Protein AF-A0A2K3LX76-F1 (afdb_monomer_lite)

Structure (mmCIF, N/CA/C/O backbone):
data_AF-A0A2K3LX76-F1
#
_entry.id   AF-A0A2K3LX76-F1
#
loop_
_atom_site.group_PDB
_atom_site.id
_atom_site.type_symbol
_atom_site.label_atom_id
_atom_site.label_alt_id
_atom_site.label_comp_id
_atom_site.label_asym_id
_atom_site.label_entity_id
_a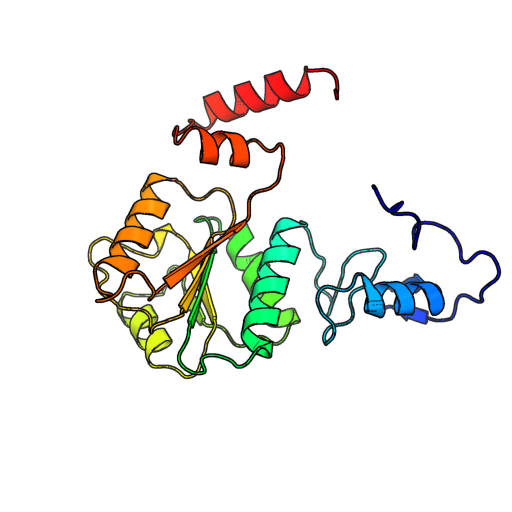tom_site.label_seq_id
_atom_site.pdbx_PDB_ins_code
_atom_site.Cartn_x
_atom_site.Cartn_y
_atom_site.Cartn_z
_atom_site.occupancy
_atom_site.B_iso_or_equiv
_atom_site.auth_seq_id
_atom_site.auth_comp_id
_atom_site.auth_asym_id
_atom_site.auth_atom_id
_atom_site.pdbx_PDB_model_num
ATOM 1 N N . MET A 1 1 ? 27.263 -10.293 -2.536 1.00 28.92 1 MET A N 1
ATOM 2 C CA . MET A 1 1 ? 27.388 -10.573 -3.982 1.00 28.92 1 MET A CA 1
ATOM 3 C C . MET A 1 1 ? 26.322 -9.760 -4.688 1.00 28.92 1 MET A C 1
ATOM 5 O O . MET A 1 1 ? 25.151 -10.081 -4.555 1.00 28.92 1 MET A O 1
ATOM 9 N N . MET A 1 2 ? 26.714 -8.653 -5.318 1.00 23.78 2 MET A N 1
ATOM 10 C CA . MET A 1 2 ? 25.823 -7.854 -6.158 1.00 23.78 2 MET A CA 1
ATOM 11 C C . MET A 1 2 ? 25.691 -8.593 -7.492 1.00 23.78 2 MET A C 1
ATOM 13 O O . MET A 1 2 ? 26.688 -8.741 -8.194 1.00 23.78 2 MET A O 1
ATOM 17 N N . MET A 1 3 ? 24.508 -9.119 -7.813 1.00 27.17 3 MET A N 1
ATOM 18 C CA . MET A 1 3 ? 24.221 -9.497 -9.195 1.00 27.17 3 MET A CA 1
ATOM 19 C C . MET A 1 3 ? 24.080 -8.204 -9.991 1.00 27.17 3 MET A C 1
ATOM 21 O O . MET A 1 3 ? 23.305 -7.320 -9.636 1.00 27.17 3 MET A O 1
ATOM 25 N N . GLU A 1 4 ? 24.911 -8.076 -11.016 1.00 32.66 4 GLU A N 1
ATOM 26 C CA . GLU A 1 4 ? 24.936 -6.951 -11.934 1.00 32.66 4 GLU A CA 1
ATOM 27 C C . GLU A 1 4 ? 23.541 -6.729 -12.544 1.00 32.66 4 GLU A C 1
ATOM 29 O O . GLU A 1 4 ? 23.019 -7.582 -13.259 1.00 32.66 4 GLU A O 1
ATOM 34 N N . ASN A 1 5 ? 22.963 -5.550 -12.297 1.00 36.06 5 ASN A N 1
ATOM 35 C CA . ASN A 1 5 ? 21.745 -5.013 -12.922 1.00 36.06 5 ASN A CA 1
ATOM 36 C C . ASN A 1 5 ? 21.931 -4.726 -14.433 1.00 36.06 5 ASN A C 1
ATOM 38 O O . ASN A 1 5 ? 21.609 -3.646 -14.922 1.00 36.06 5 ASN A O 1
ATOM 42 N N . ARG A 1 6 ? 22.489 -5.667 -15.200 1.00 37.16 6 ARG A N 1
ATOM 43 C CA . ARG A 1 6 ? 22.780 -5.511 -16.637 1.00 37.16 6 ARG A CA 1
ATOM 44 C C . ARG A 1 6 ? 21.817 -6.264 -17.552 1.00 37.16 6 ARG A C 1
ATOM 46 O O . ARG A 1 6 ? 22.132 -6.460 -18.719 1.00 37.16 6 ARG A O 1
ATOM 53 N N . LEU A 1 7 ? 20.653 -6.692 -17.066 1.00 41.53 7 LEU A N 1
ATOM 54 C CA . LEU A 1 7 ? 19.799 -7.564 -17.876 1.00 41.53 7 LEU A CA 1
ATOM 55 C C . LEU A 1 7 ? 18.958 -6.853 -18.948 1.00 41.53 7 LEU A C 1
ATOM 57 O O . LEU A 1 7 ? 18.549 -7.531 -19.884 1.00 41.53 7 LEU A O 1
ATOM 61 N N . CYS A 1 8 ? 18.742 -5.530 -18.896 1.00 45.28 8 CYS A N 1
ATOM 62 C CA . CYS A 1 8 ? 17.848 -4.871 -19.872 1.00 45.28 8 CYS A CA 1
ATOM 63 C C . CYS A 1 8 ? 18.245 -3.445 -20.321 1.00 45.28 8 CYS A C 1
ATOM 65 O O . CYS A 1 8 ? 17.409 -2.739 -20.872 1.00 45.28 8 CYS A O 1
ATOM 67 N N . ALA A 1 9 ? 19.487 -2.990 -20.116 1.00 37.31 9 ALA A N 1
ATOM 68 C CA . ALA A 1 9 ? 19.898 -1.610 -20.445 1.00 37.31 9 ALA A CA 1
ATOM 69 C C . ALA A 1 9 ? 20.681 -1.468 -21.771 1.00 37.31 9 ALA A C 1
ATOM 71 O O . ALA A 1 9 ? 21.474 -0.540 -21.926 1.00 37.31 9 ALA A O 1
ATOM 72 N N . GLY A 1 10 ? 20.507 -2.387 -22.726 1.00 44.91 10 GLY A N 1
ATOM 73 C CA . GLY A 1 10 ? 21.212 -2.345 -24.012 1.00 44.91 10 GLY A CA 1
ATOM 74 C C . GLY A 1 10 ? 20.350 -2.814 -25.186 1.00 44.91 10 GLY A C 1
ATOM 75 O O . GLY A 1 10 ? 19.395 -3.558 -24.968 1.00 44.91 10 GLY A O 1
ATOM 76 N N . PRO A 1 11 ? 20.675 -2.398 -26.429 1.00 45.34 11 PRO A N 1
ATOM 77 C CA . PRO A 1 11 ? 20.014 -2.911 -27.626 1.00 45.34 11 PRO A CA 1
ATOM 78 C C . PRO A 1 11 ? 20.148 -4.434 -27.666 1.00 45.34 11 PRO A C 1
ATOM 80 O O . PRO A 1 11 ? 21.182 -4.965 -27.255 1.00 45.34 11 PRO A O 1
ATOM 83 N N . CYS A 1 12 ? 19.118 -5.126 -28.159 1.00 50.41 12 CYS A N 1
ATOM 84 C CA . CYS A 1 12 ? 19.102 -6.578 -28.313 1.00 50.41 12 CYS A CA 1
ATOM 85 C C . CYS A 1 12 ? 20.344 -7.037 -29.092 1.00 50.41 12 CYS A C 1
ATOM 87 O O . CYS A 1 12 ? 20.376 -6.982 -30.320 1.00 50.41 12 CYS A O 1
ATOM 89 N N . MET A 1 13 ? 21.399 -7.447 -28.383 1.00 47.25 13 MET A N 1
ATOM 90 C CA . MET A 1 13 ? 22.670 -7.874 -28.968 1.00 47.25 13 MET A CA 1
ATOM 91 C C . MET A 1 13 ? 22.454 -9.221 -29.667 1.00 47.25 13 MET A C 1
ATOM 93 O O . MET A 1 13 ? 22.686 -10.278 -29.091 1.00 47.25 13 MET A O 1
ATOM 97 N N . GLY A 1 14 ? 21.952 -9.184 -30.903 1.00 48.41 14 GLY A N 1
ATOM 98 C CA . GLY A 1 14 ? 21.800 -10.353 -31.770 1.00 48.41 14 GLY A CA 1
ATOM 99 C C . GLY A 1 14 ? 20.467 -11.106 -31.686 1.00 48.41 14 GLY A C 1
ATOM 100 O O . GLY A 1 14 ? 20.322 -12.097 -32.395 1.00 48.41 14 GLY A O 1
ATOM 101 N N . ASN A 1 15 ? 19.490 -10.645 -30.896 1.00 48.88 15 ASN A N 1
ATOM 102 C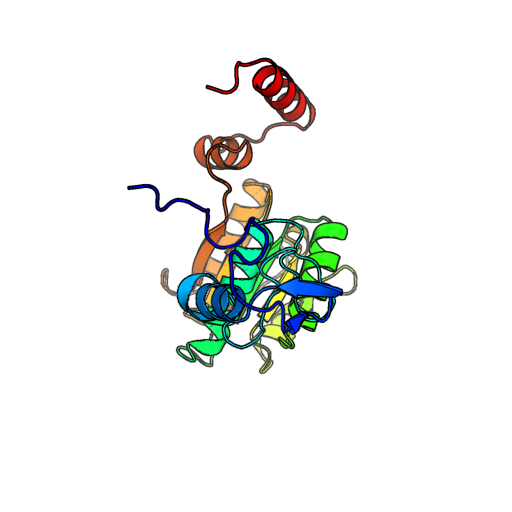 CA . ASN A 1 15 ? 18.128 -11.195 -30.893 1.00 48.88 15 ASN A CA 1
ATOM 103 C C . ASN A 1 15 ? 17.162 -10.217 -31.581 1.00 48.88 15 ASN A C 1
ATOM 105 O O . ASN A 1 15 ? 17.232 -9.020 -31.305 1.00 48.88 15 ASN A O 1
ATOM 109 N N . PRO A 1 16 ? 16.265 -10.683 -32.467 1.00 50.97 16 PRO A N 1
ATOM 110 C CA . PRO A 1 16 ? 15.311 -9.804 -33.130 1.00 50.97 16 PRO A CA 1
ATOM 111 C C . PRO A 1 16 ? 14.405 -9.113 -32.098 1.00 50.97 16 PRO A C 1
ATOM 113 O O . PRO A 1 16 ? 13.830 -9.763 -31.220 1.00 50.97 16 PRO A O 1
ATOM 116 N N . VAL A 1 17 ? 14.309 -7.783 -32.202 1.00 54.75 17 VAL A N 1
ATOM 117 C CA . VAL A 1 17 ? 13.299 -6.971 -31.510 1.00 54.75 17 VAL A CA 1
ATOM 118 C C . VAL A 1 17 ? 11.944 -7.438 -32.022 1.00 54.75 17 VAL A C 1
ATOM 120 O O . VAL A 1 17 ? 11.664 -7.280 -33.206 1.00 54.75 17 VAL A O 1
ATOM 123 N N . ASN A 1 18 ? 11.132 -8.058 -31.169 1.00 54.94 18 ASN A N 1
ATOM 124 C CA . ASN A 1 18 ? 9.903 -8.706 -31.632 1.00 54.94 18 ASN A CA 1
ATOM 125 C C . ASN A 1 18 ? 8.648 -8.355 -30.820 1.00 54.94 18 ASN A C 1
ATOM 127 O O . ASN A 1 18 ? 7.570 -8.826 -31.181 1.00 54.94 18 ASN A O 1
ATOM 131 N N . THR A 1 19 ? 8.745 -7.525 -29.775 1.00 59.28 19 THR A N 1
ATOM 132 C CA . THR A 1 19 ? 7.572 -7.177 -28.961 1.00 59.28 19 THR A CA 1
ATOM 133 C C . THR A 1 19 ? 7.530 -5.685 -28.683 1.00 59.28 19 THR A C 1
ATOM 135 O O . THR A 1 19 ? 8.371 -5.150 -27.961 1.00 59.28 19 THR A O 1
ATOM 138 N N . LEU A 1 20 ? 6.526 -5.027 -29.262 1.00 59.97 20 LEU A N 1
ATOM 139 C CA . LEU A 1 20 ? 6.101 -3.693 -28.862 1.00 59.97 20 LEU A CA 1
ATOM 140 C C . LEU A 1 20 ? 5.223 -3.839 -27.615 1.00 59.97 20 LEU A C 1
ATOM 142 O O . LEU A 1 20 ? 4.193 -4.514 -27.658 1.00 59.97 20 LEU A O 1
ATOM 146 N N . LEU A 1 21 ? 5.655 -3.253 -26.502 1.00 67.62 21 LEU A N 1
ATOM 147 C CA . LEU A 1 21 ? 4.889 -3.227 -25.255 1.00 67.62 21 LEU A CA 1
ATOM 148 C C . LEU A 1 21 ? 3.788 -2.154 -25.324 1.00 67.62 21 LEU A C 1
ATOM 150 O O . LEU A 1 21 ? 3.855 -1.251 -26.156 1.00 67.62 21 LEU A O 1
ATOM 154 N N . SER A 1 22 ? 2.789 -2.220 -24.436 1.00 70.31 22 SER A N 1
ATOM 155 C CA . SER A 1 22 ? 1.661 -1.263 -24.398 1.00 70.31 22 SER A CA 1
ATOM 156 C C . SER A 1 22 ? 2.105 0.201 -24.281 1.00 70.31 22 SER A C 1
ATOM 158 O O . SER A 1 22 ? 1.497 1.087 -24.870 1.00 70.31 22 SER A O 1
ATOM 160 N N . CYS A 1 23 ? 3.228 0.431 -23.605 1.00 69.06 23 CYS A N 1
ATOM 161 C CA . CYS A 1 23 ? 3.887 1.725 -23.431 1.00 69.06 23 CYS A CA 1
ATOM 162 C C . CYS A 1 23 ? 4.738 2.174 -24.637 1.00 69.06 23 CYS A C 1
ATOM 164 O O . CYS A 1 23 ? 5.532 3.106 -24.524 1.00 69.06 23 CYS A O 1
ATOM 166 N N . ASN A 1 24 ? 4.627 1.494 -25.783 1.00 74.25 24 ASN A N 1
ATOM 167 C CA . ASN A 1 24 ? 5.425 1.709 -26.996 1.00 74.25 24 ASN A CA 1
ATOM 168 C C . ASN A 1 24 ? 6.946 1.526 -26.824 1.00 74.25 24 ASN A C 1
ATOM 170 O O . ASN A 1 24 ? 7.719 1.953 -27.681 1.00 74.25 24 ASN A O 1
ATOM 174 N N . HIS A 1 25 ? 7.391 0.869 -25.750 1.00 73.62 25 HIS A N 1
ATOM 175 C CA . HIS A 1 25 ? 8.781 0.444 -25.616 1.00 73.62 25 HIS A CA 1
ATOM 176 C C . HIS A 1 25 ? 9.021 -0.870 -26.362 1.00 73.62 25 HIS A C 1
ATOM 178 O O . HIS A 1 25 ? 8.235 -1.816 -26.272 1.00 73.62 25 HIS A O 1
ATOM 184 N N . GLU A 1 26 ? 10.142 -0.932 -27.072 1.00 72.25 26 GLU A N 1
ATOM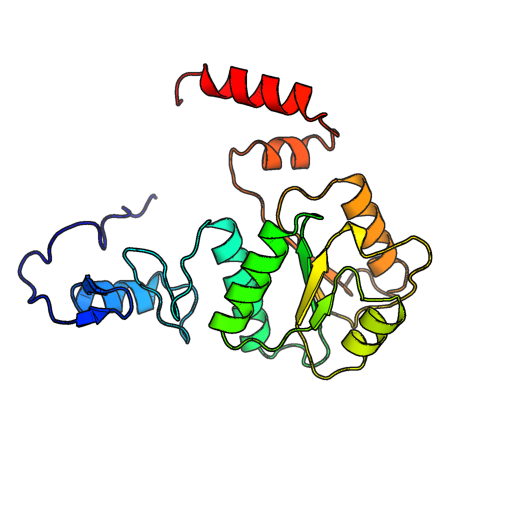 185 C CA . GLU A 1 26 ? 10.633 -2.139 -27.726 1.00 72.25 26 GLU A CA 1
ATOM 186 C C . GLU A 1 26 ? 11.540 -2.922 -26.773 1.00 72.25 26 GLU A C 1
ATOM 188 O O . GLU A 1 26 ? 12.453 -2.362 -26.163 1.00 72.25 26 GLU A O 1
ATOM 193 N N . SER A 1 27 ? 11.313 -4.232 -26.652 1.00 66.75 27 SER A N 1
ATOM 194 C CA . SER A 1 27 ? 12.187 -5.116 -25.876 1.00 66.75 27 SER A CA 1
ATOM 195 C C . SER A 1 27 ? 12.330 -6.489 -26.536 1.00 66.75 27 SER A C 1
ATOM 197 O O . SER A 1 27 ? 11.479 -6.932 -27.312 1.00 66.75 27 SER A O 1
ATOM 199 N N . CYS A 1 28 ? 13.435 -7.174 -26.253 1.00 70.12 28 CYS A N 1
ATOM 200 C CA . CYS A 1 28 ? 13.684 -8.527 -26.744 1.00 70.12 28 CYS A CA 1
ATOM 201 C C . CYS A 1 28 ? 12.862 -9.528 -25.917 1.00 70.12 28 CYS A C 1
ATOM 203 O O . CYS A 1 28 ? 12.847 -9.424 -24.691 1.00 70.12 28 CYS A O 1
ATOM 205 N N . PHE A 1 29 ? 12.277 -10.557 -26.546 1.00 67.12 29 PHE A N 1
ATOM 206 C CA . PHE A 1 29 ? 11.535 -11.611 -25.828 1.00 67.12 29 PHE A CA 1
ATOM 207 C C . PHE A 1 29 ? 12.328 -12.208 -24.662 1.00 67.12 29 PHE A C 1
ATOM 209 O O . PHE A 1 29 ? 11.809 -12.298 -23.563 1.00 67.12 29 PHE A O 1
ATOM 216 N N . SER A 1 30 ? 13.617 -12.506 -24.855 1.00 66.44 30 SER A N 1
ATOM 217 C CA . SER A 1 30 ? 14.472 -13.059 -23.796 1.00 66.44 30 SER A CA 1
ATOM 218 C C . SER A 1 30 ? 14.634 -12.136 -22.581 1.00 66.44 30 SER A C 1
ATOM 220 O O . SER A 1 30 ? 14.829 -12.621 -21.472 1.00 66.44 30 SER A O 1
ATOM 222 N N . CYS A 1 31 ? 14.588 -10.816 -22.783 1.00 66.75 31 CYS A N 1
ATOM 223 C CA . CYS A 1 31 ? 14.679 -9.827 -21.708 1.00 66.75 31 CYS A CA 1
ATOM 224 C C . CYS A 1 31 ? 13.347 -9.699 -20.969 1.00 66.75 31 CYS A C 1
ATOM 226 O O . CYS A 1 31 ? 13.344 -9.651 -19.744 1.00 66.75 31 CYS A O 1
ATOM 228 N N . VAL A 1 32 ? 12.230 -9.706 -21.702 1.00 69.12 32 VAL A N 1
ATOM 229 C CA . VAL A 1 32 ? 10.880 -9.731 -21.122 1.00 69.12 32 VAL A CA 1
ATOM 230 C C . VAL A 1 32 ? 10.655 -11.028 -20.341 1.00 69.12 32 VAL A C 1
ATOM 232 O O . VAL A 1 32 ? 10.214 -10.974 -19.204 1.00 69.12 32 VAL A O 1
ATOM 235 N N . ASP A 1 33 ? 11.046 -12.178 -20.888 1.00 69.81 33 ASP A N 1
ATOM 236 C CA . ASP A 1 33 ? 10.913 -13.479 -20.226 1.00 69.81 33 ASP A CA 1
ATOM 237 C C . ASP A 1 33 ? 11.792 -13.567 -18.975 1.00 69.81 33 ASP A C 1
ATOM 239 O O . ASP A 1 33 ? 11.322 -13.994 -17.924 1.00 69.81 33 ASP A O 1
ATOM 243 N N . ALA A 1 34 ? 13.053 -13.123 -19.046 1.00 70.12 34 ALA A N 1
ATOM 244 C CA . ALA A 1 34 ? 13.928 -13.086 -17.875 1.00 70.12 34 ALA A CA 1
ATOM 245 C C . ALA A 1 34 ? 13.414 -12.103 -16.811 1.00 70.12 34 ALA A C 1
ATOM 247 O O . ALA A 1 34 ? 13.482 -12.393 -15.617 1.00 70.12 34 ALA A O 1
ATOM 248 N N . PHE A 1 35 ? 12.882 -10.954 -17.228 1.00 71.69 35 PHE A N 1
ATOM 249 C CA . PHE A 1 35 ? 12.256 -10.012 -16.313 1.00 71.69 35 PHE A CA 1
ATOM 250 C C . PHE A 1 35 ? 11.037 -10.646 -15.632 1.00 71.69 35 PHE A C 1
ATOM 252 O O . PHE A 1 35 ? 11.031 -10.768 -14.413 1.00 71.69 35 PHE A O 1
ATOM 259 N N . ASN A 1 36 ? 10.084 -11.168 -16.403 1.00 70.00 36 ASN A N 1
ATOM 260 C CA . ASN A 1 36 ? 8.874 -11.826 -15.902 1.00 70.00 36 ASN A CA 1
ATOM 261 C C . ASN A 1 36 ? 9.180 -13.029 -14.999 1.00 70.00 36 ASN A C 1
ATOM 263 O O . ASN A 1 36 ? 8.474 -13.281 -14.028 1.00 70.00 36 ASN A O 1
ATOM 267 N N . GLN A 1 37 ? 10.242 -13.779 -15.299 1.00 67.81 37 GLN A N 1
ATOM 268 C CA . GLN A 1 37 ? 10.603 -14.977 -14.546 1.00 67.81 37 GLN A CA 1
ATOM 269 C C . GLN A 1 37 ? 11.313 -14.672 -13.220 1.00 67.81 37 GLN A C 1
ATOM 271 O O . GLN A 1 37 ? 11.140 -15.423 -12.258 1.00 67.81 37 GLN A O 1
ATOM 276 N N . TYR A 1 38 ? 12.147 -13.628 -13.164 1.00 66.75 38 TYR A N 1
ATOM 277 C CA . TYR A 1 38 ? 13.069 -13.424 -12.038 1.00 66.75 38 TYR A CA 1
ATOM 278 C C . TYR A 1 38 ? 12.899 -12.098 -11.299 1.00 66.75 38 TYR A C 1
ATOM 280 O O . TYR A 1 38 ? 13.355 -11.984 -10.161 1.00 66.75 38 TYR A O 1
ATOM 288 N N . LEU A 1 39 ? 12.318 -11.089 -11.943 1.00 67.31 39 LEU A N 1
ATOM 289 C CA . LEU A 1 39 ? 12.344 -9.702 -11.478 1.00 67.31 39 LEU A CA 1
ATOM 290 C C . LEU A 1 39 ? 10.965 -9.047 -11.428 1.00 67.31 39 LEU A C 1
ATOM 292 O O . LEU A 1 39 ? 10.839 -8.038 -10.739 1.00 67.31 39 LEU A O 1
ATOM 296 N N . ASP A 1 40 ? 9.964 -9.588 -12.123 1.00 67.06 40 ASP A N 1
ATOM 297 C CA . ASP A 1 40 ? 8.622 -9.022 -12.151 1.00 67.06 40 ASP A CA 1
ATOM 298 C C . ASP A 1 40 ? 7.925 -9.243 -10.801 1.00 67.06 40 ASP A C 1
ATOM 300 O O . ASP A 1 40 ? 7.662 -10.386 -10.410 1.00 67.06 40 ASP A O 1
ATOM 304 N N . PRO A 1 41 ? 7.641 -8.161 -10.055 1.00 67.44 41 PRO A N 1
ATOM 305 C CA . PRO A 1 41 ? 6.890 -8.260 -8.820 1.00 67.44 41 PRO A CA 1
ATOM 306 C C . PRO A 1 41 ? 5.425 -8.647 -9.056 1.00 67.44 41 PRO A C 1
ATOM 308 O O . PRO A 1 41 ? 4.774 -9.059 -8.105 1.00 67.44 41 PRO A O 1
ATOM 311 N N . PHE A 1 42 ? 4.880 -8.553 -10.272 1.00 73.69 42 PHE A N 1
ATOM 312 C CA . PHE A 1 42 ? 3.474 -8.866 -10.536 1.00 73.69 42 PHE A CA 1
ATOM 313 C C . PHE A 1 42 ? 3.328 -9.956 -11.603 1.00 73.69 42 PHE A C 1
ATOM 315 O O . PHE A 1 42 ? 3.002 -9.659 -12.750 1.00 73.69 42 PHE A O 1
ATOM 322 N N . PRO A 1 43 ? 3.453 -11.247 -11.241 1.00 66.94 43 PRO A N 1
ATOM 323 C CA . PRO A 1 43 ? 3.404 -12.352 -12.205 1.00 66.94 43 PRO A CA 1
ATOM 324 C C . PRO A 1 43 ? 2.129 -12.389 -13.065 1.00 66.94 43 PRO A C 1
ATOM 326 O O . PRO A 1 43 ? 2.133 -12.948 -14.160 1.00 66.94 43 PRO A O 1
ATOM 329 N N . ASN A 1 44 ? 1.030 -11.816 -12.560 1.00 70.06 44 ASN A N 1
ATOM 330 C CA . ASN A 1 44 ? -0.265 -11.754 -13.240 1.00 70.06 44 ASN A CA 1
ATOM 331 C C . ASN A 1 44 ? -0.516 -10.423 -13.977 1.00 70.06 44 ASN A C 1
ATOM 333 O O . ASN A 1 44 ? -1.499 -10.321 -14.710 1.00 70.06 44 ASN A O 1
ATOM 337 N N . HIS A 1 45 ? 0.349 -9.420 -13.797 1.00 72.94 45 HIS A N 1
ATOM 338 C CA . HIS A 1 45 ? 0.233 -8.087 -14.392 1.00 72.94 45 HIS A CA 1
ATOM 339 C C . HIS A 1 45 ? 1.571 -7.695 -15.030 1.00 72.94 45 HIS A C 1
ATOM 341 O O . HIS A 1 45 ? 2.341 -6.956 -14.416 1.00 72.94 45 HIS A O 1
ATOM 347 N N . PRO A 1 46 ? 1.858 -8.187 -16.252 1.00 72.12 46 PRO A N 1
ATOM 348 C CA . PRO A 1 46 ? 3.160 -8.010 -16.876 1.00 72.12 46 PRO A CA 1
ATOM 349 C C . PRO A 1 46 ? 3.515 -6.529 -16.975 1.00 72.12 46 PRO A C 1
ATOM 351 O O . PRO A 1 46 ? 2.796 -5.730 -17.582 1.00 72.12 46 PRO A O 1
ATOM 354 N N . MET A 1 47 ? 4.642 -6.184 -16.367 1.00 76.38 47 MET A N 1
ATOM 355 C CA . MET A 1 47 ? 5.141 -4.821 -16.292 1.00 76.38 47 MET A CA 1
ATOM 356 C C . MET A 1 47 ? 6.230 -4.589 -17.341 1.00 76.38 47 MET A C 1
ATOM 358 O O . MET A 1 47 ? 7.031 -5.470 -17.656 1.00 76.38 47 MET A O 1
ATOM 362 N N . CYS A 1 48 ? 6.291 -3.378 -17.889 1.00 76.31 48 CYS A N 1
ATOM 363 C CA . CYS A 1 48 ? 7.360 -3.009 -18.801 1.00 76.31 48 CYS A CA 1
ATOM 364 C C . CYS A 1 48 ? 8.713 -3.000 -18.062 1.00 76.31 48 CYS A C 1
ATOM 366 O O . CYS A 1 48 ? 8.877 -2.214 -17.128 1.00 76.31 48 CYS A O 1
ATOM 368 N N . PRO A 1 49 ? 9.726 -3.765 -18.510 1.00 71.75 49 PRO A N 1
ATOM 369 C CA . PRO A 1 49 ? 11.049 -3.774 -17.881 1.00 71.75 49 PRO A CA 1
ATOM 370 C C . PRO A 1 49 ? 11.817 -2.452 -18.051 1.00 71.75 49 PRO A C 1
ATOM 372 O O . PRO A 1 49 ? 12.818 -2.233 -17.373 1.00 71.75 49 PRO A O 1
ATOM 375 N N . THR A 1 50 ? 11.390 -1.585 -18.977 1.00 72.69 50 THR A N 1
ATOM 376 C CA . THR A 1 50 ? 12.063 -0.316 -19.296 1.00 72.69 50 THR A CA 1
ATOM 377 C C . THR A 1 50 ? 11.524 0.848 -18.472 1.00 72.69 50 THR A C 1
ATOM 379 O O . THR A 1 50 ? 12.309 1.594 -17.893 1.00 72.69 50 THR A O 1
ATOM 382 N N . CYS A 1 51 ? 10.202 1.019 -18.420 1.00 74.31 51 CYS A N 1
ATOM 383 C CA . CYS A 1 51 ? 9.569 2.138 -17.718 1.00 74.31 51 CYS A CA 1
ATOM 384 C C . CYS A 1 51 ? 8.820 1.730 -16.446 1.00 74.31 51 CYS A C 1
ATOM 386 O O . CYS A 1 51 ? 8.330 2.609 -15.752 1.00 74.31 51 CYS A O 1
ATOM 388 N N . PHE A 1 52 ? 8.742 0.438 -16.110 1.00 73.31 52 PHE A N 1
ATOM 389 C CA . PHE A 1 52 ? 7.952 -0.064 -14.977 1.00 73.31 52 PHE A CA 1
ATOM 390 C C . PHE A 1 52 ? 6.461 0.299 -15.072 1.00 73.31 52 PHE A C 1
ATOM 392 O O . PHE A 1 52 ? 5.790 0.503 -14.065 1.00 73.31 52 PHE A O 1
ATOM 399 N N . GLU A 1 53 ? 5.941 0.410 -16.294 1.00 79.00 53 GLU A N 1
ATOM 400 C CA . GLU A 1 53 ? 4.522 0.654 -16.545 1.00 79.00 53 GLU A CA 1
ATOM 401 C C . GLU A 1 53 ? 3.746 -0.661 -16.643 1.00 79.00 53 GLU A C 1
ATOM 403 O O . GLU A 1 53 ? 4.199 -1.597 -17.305 1.00 79.00 53 GLU A O 1
ATOM 408 N N . PHE A 1 54 ? 2.567 -0.722 -16.030 1.00 77.38 54 PHE A N 1
ATOM 409 C CA . PHE A 1 54 ? 1.594 -1.801 -16.207 1.00 77.38 54 PHE A CA 1
ATOM 410 C C . PHE A 1 54 ? 0.201 -1.186 -16.380 1.00 77.38 54 PHE A C 1
ATOM 412 O O . PHE A 1 54 ? -0.134 -0.244 -15.672 1.00 77.38 54 PHE A O 1
ATOM 419 N N . HIS A 1 55 ? -0.615 -1.689 -17.314 1.00 71.12 55 HIS A N 1
ATOM 420 C CA . HIS A 1 55 ? -1.982 -1.187 -17.557 1.00 71.12 55 HIS A CA 1
ATOM 421 C C . HIS A 1 55 ? -2.096 0.360 -17.614 1.00 71.12 55 HIS A C 1
ATOM 423 O O . HIS A 1 55 ? -2.930 0.946 -16.927 1.00 71.12 55 HIS A O 1
ATOM 429 N N . ASP A 1 56 ? -1.231 1.017 -18.400 1.00 70.56 56 ASP A N 1
ATOM 430 C CA . ASP A 1 56 ? -1.142 2.484 -18.558 1.00 70.56 56 ASP A CA 1
ATOM 431 C C . ASP A 1 56 ? -0.787 3.260 -17.269 1.00 70.56 56 ASP A C 1
ATOM 433 O O . ASP A 1 56 ? -0.896 4.488 -17.201 1.00 70.56 56 ASP A O 1
ATOM 437 N N . PHE A 1 57 ? -0.336 2.556 -16.229 1.00 79.50 57 PHE A N 1
ATOM 438 C CA . PHE A 1 57 ? 0.100 3.132 -14.967 1.00 79.50 57 PHE A CA 1
ATOM 439 C C . PHE A 1 57 ? 1.620 3.079 -14.830 1.00 79.50 57 PHE A C 1
ATOM 441 O O . PHE A 1 57 ? 2.214 2.006 -14.736 1.00 79.50 57 PHE A O 1
ATOM 448 N N . LEU A 1 58 ? 2.250 4.253 -14.770 1.00 78.81 58 LEU A N 1
ATOM 449 C CA . LEU A 1 58 ? 3.695 4.390 -14.607 1.00 78.81 58 LEU A CA 1
ATOM 450 C C . LEU A 1 58 ? 4.093 4.382 -13.128 1.00 78.81 58 LEU A C 1
ATOM 452 O O . LEU A 1 58 ? 3.688 5.274 -12.374 1.00 78.81 58 LEU A O 1
ATOM 456 N N . VAL A 1 59 ? 4.956 3.440 -12.729 1.00 76.38 59 VAL A N 1
ATOM 457 C CA . VAL A 1 59 ? 5.435 3.373 -11.346 1.00 76.38 59 VAL A CA 1
ATOM 458 C C . VAL A 1 59 ? 6.489 4.451 -11.047 1.00 76.38 59 VAL A C 1
ATOM 460 O O . VAL A 1 59 ? 7.613 4.395 -11.527 1.00 76.38 59 VAL A O 1
ATOM 463 N N . GLN A 1 60 ? 6.148 5.419 -10.195 1.00 71.81 60 GLN A N 1
ATOM 464 C CA . GLN A 1 60 ? 6.963 6.595 -9.855 1.00 71.81 60 GLN A CA 1
ATOM 465 C C . GLN A 1 60 ? 8.004 6.352 -8.750 1.00 71.81 60 GLN A C 1
ATOM 467 O O . GLN A 1 60 ? 8.916 7.157 -8.576 1.00 71.81 60 GLN A O 1
ATOM 472 N N . SER A 1 61 ? 7.878 5.288 -7.947 1.00 77.56 61 SER A N 1
ATOM 473 C CA . SER A 1 61 ? 8.861 4.988 -6.895 1.00 77.56 61 SER A CA 1
ATOM 474 C C . SER A 1 61 ? 8.896 3.512 -6.509 1.00 77.56 61 SER A C 1
ATOM 476 O O . SER A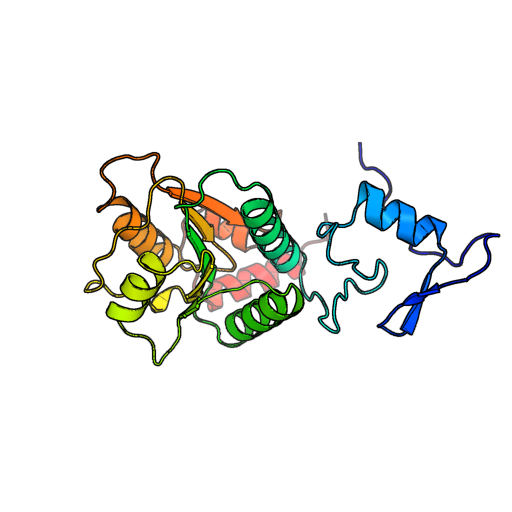 1 61 ? 7.865 2.849 -6.386 1.00 77.56 61 SER A O 1
ATOM 478 N N . ASN A 1 62 ? 10.106 3.019 -6.227 1.00 75.94 62 ASN A N 1
ATOM 479 C CA . ASN A 1 62 ? 10.358 1.658 -5.745 1.00 75.94 62 ASN A CA 1
ATOM 480 C C . ASN A 1 62 ? 9.591 1.330 -4.459 1.00 75.94 62 ASN A C 1
ATOM 482 O O . ASN A 1 62 ? 9.221 0.181 -4.237 1.00 75.94 62 ASN A O 1
ATOM 486 N N . LYS A 1 63 ? 9.321 2.328 -3.610 1.00 78.56 63 LYS A N 1
ATOM 487 C CA . LYS A 1 63 ? 8.519 2.120 -2.403 1.00 78.56 63 LYS A CA 1
ATOM 488 C C . LYS A 1 63 ? 7.062 1.821 -2.753 1.00 78.56 63 LYS A C 1
ATOM 490 O O . LYS A 1 63 ? 6.492 0.890 -2.193 1.00 78.56 63 LYS A O 1
ATOM 495 N N . PHE A 1 64 ? 6.477 2.555 -3.704 1.00 82.00 64 PHE A N 1
ATOM 496 C CA . PHE A 1 64 ? 5.136 2.236 -4.197 1.00 82.00 64 PHE A CA 1
ATOM 497 C C . PHE A 1 64 ? 5.093 0.832 -4.791 1.00 82.00 64 PHE A C 1
ATOM 499 O O . PHE A 1 64 ? 4.181 0.075 -4.474 1.00 82.00 64 PHE A O 1
ATOM 506 N N . LEU A 1 65 ? 6.107 0.466 -5.581 1.00 81.88 65 LEU A N 1
ATOM 507 C CA . LEU A 1 65 ? 6.215 -0.871 -6.158 1.00 81.88 65 LEU A CA 1
ATOM 508 C C . LEU A 1 65 ? 6.178 -1.960 -5.078 1.00 81.88 65 LEU A C 1
ATOM 510 O O . LEU A 1 65 ? 5.413 -2.910 -5.189 1.00 81.88 65 LEU A O 1
ATOM 514 N N . GLN A 1 66 ? 6.958 -1.799 -4.007 1.00 84.56 66 GLN A N 1
ATOM 515 C CA . GLN A 1 66 ? 7.007 -2.760 -2.903 1.00 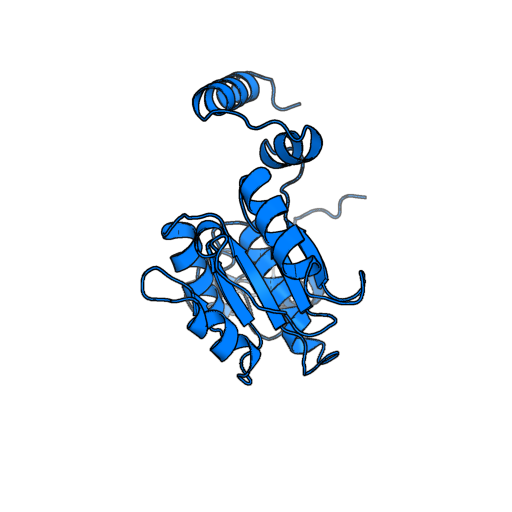84.56 66 GLN A CA 1
ATOM 516 C C . GLN A 1 66 ? 5.686 -2.856 -2.133 1.00 84.56 66 GLN A C 1
ATOM 518 O O . GLN A 1 66 ? 5.280 -3.959 -1.770 1.00 84.56 66 GLN A O 1
ATOM 523 N N . VAL A 1 67 ? 5.007 -1.728 -1.899 1.00 88.19 67 VAL A N 1
ATOM 524 C CA . VAL A 1 67 ? 3.690 -1.712 -1.245 1.00 88.19 67 VAL A CA 1
ATOM 525 C C . VAL A 1 67 ? 2.675 -2.469 -2.094 1.00 88.19 67 VAL A C 1
ATOM 527 O O . VAL A 1 67 ? 2.014 -3.375 -1.594 1.00 88.19 67 VAL A O 1
ATOM 530 N N . LEU A 1 68 ? 2.583 -2.136 -3.382 1.00 88.88 68 LEU A N 1
ATOM 531 C CA . LEU A 1 68 ? 1.647 -2.760 -4.316 1.00 88.88 68 LEU A CA 1
ATOM 532 C C . LEU A 1 68 ? 1.927 -4.256 -4.472 1.00 88.88 68 LEU A C 1
ATOM 534 O O . LEU A 1 68 ? 1.009 -5.064 -4.366 1.00 88.88 68 LEU A O 1
ATOM 538 N N . HIS A 1 69 ? 3.197 -4.630 -4.627 1.00 86.81 69 HIS A N 1
ATOM 539 C CA . HIS A 1 69 ? 3.628 -6.025 -4.671 1.00 86.81 69 HIS A CA 1
ATOM 540 C C . HIS A 1 69 ? 3.210 -6.779 -3.410 1.00 86.81 69 HIS A C 1
ATOM 542 O O . HIS A 1 69 ? 2.704 -7.896 -3.484 1.00 86.81 69 HIS A O 1
ATOM 548 N N . ARG A 1 70 ? 3.366 -6.162 -2.233 1.00 88.56 70 ARG A N 1
ATOM 549 C CA . ARG A 1 70 ? 2.948 -6.782 -0.977 1.00 88.56 70 ARG A CA 1
ATOM 550 C C . ARG A 1 70 ? 1.435 -6.968 -0.908 1.00 88.56 70 ARG A C 1
ATOM 552 O O . ARG A 1 70 ? 1.000 -8.018 -0.443 1.00 88.56 70 ARG A O 1
ATOM 559 N N . VAL A 1 71 ? 0.644 -5.993 -1.362 1.00 90.38 71 VAL A N 1
ATOM 560 C CA . VAL A 1 71 ? -0.821 -6.130 -1.448 1.00 90.38 71 VAL A CA 1
ATOM 561 C C . VAL A 1 71 ? -1.187 -7.308 -2.352 1.00 90.38 71 VAL A C 1
ATOM 563 O O . VAL A 1 71 ? -1.938 -8.181 -1.920 1.00 90.38 71 VAL A O 1
ATOM 566 N N . ASP A 1 72 ? -0.619 -7.372 -3.557 1.00 87.44 72 ASP A N 1
ATOM 567 C CA . ASP A 1 72 ? -0.893 -8.436 -4.528 1.00 87.44 72 ASP A CA 1
ATOM 568 C C . ASP A 1 72 ? -0.528 -9.826 -3.975 1.00 87.44 72 ASP A C 1
ATOM 570 O O . ASP A 1 72 ? -1.354 -10.740 -3.947 1.00 87.44 72 ASP A O 1
ATOM 574 N N . GLN A 1 73 ? 0.662 -9.964 -3.381 1.00 86.12 73 GLN A N 1
ATOM 575 C CA . GLN A 1 73 ? 1.080 -11.194 -2.701 1.00 86.12 73 GLN A CA 1
ATOM 576 C C . GLN A 1 73 ? 0.100 -11.636 -1.606 1.00 86.12 73 GLN A C 1
ATOM 578 O O . GLN A 1 73 ? -0.232 -12.817 -1.507 1.00 86.12 73 GLN A O 1
ATOM 583 N N . LEU A 1 74 ? -0.356 -10.709 -0.759 1.00 87.25 74 LEU A N 1
ATOM 584 C CA . LEU A 1 74 ? -1.276 -11.012 0.343 1.00 87.25 74 LEU A CA 1
ATOM 585 C C . LEU A 1 74 ? -2.670 -11.424 -0.155 1.00 87.25 74 LEU A C 1
ATOM 587 O O . LEU A 1 74 ? -3.349 -12.232 0.489 1.00 87.25 74 LEU A O 1
ATOM 591 N N . LEU A 1 75 ? -3.095 -10.898 -1.303 1.00 87.25 75 LEU A N 1
ATOM 592 C CA . LEU A 1 75 ? -4.330 -11.311 -1.961 1.00 87.25 75 LEU A CA 1
ATOM 593 C C . LEU A 1 75 ? -4.187 -12.706 -2.582 1.00 87.25 75 LEU A C 1
ATOM 595 O O . LEU A 1 75 ? -5.061 -13.547 -2.359 1.00 87.25 75 LEU A O 1
ATOM 599 N N . MET A 1 76 ? -3.070 -12.980 -3.265 1.00 82.12 76 MET A N 1
ATOM 600 C CA . MET A 1 76 ? -2.786 -14.270 -3.904 1.00 82.12 76 MET A CA 1
ATOM 601 C C . MET A 1 76 ? -2.599 -15.421 -2.914 1.00 82.12 76 MET A C 1
ATOM 603 O O . MET A 1 76 ? -3.070 -16.529 -3.166 1.00 82.12 76 MET A O 1
ATOM 607 N N . LEU A 1 77 ? -1.919 -15.182 -1.787 1.00 76.62 77 LEU A N 1
ATOM 608 C CA . LEU A 1 77 ? -1.559 -16.246 -0.846 1.00 76.62 77 LEU A CA 1
ATOM 609 C C . LEU A 1 77 ? -2.777 -16.939 -0.223 1.00 76.62 77 LEU A C 1
ATOM 611 O O . LEU A 1 77 ? -2.623 -18.050 0.273 1.00 76.62 77 LEU A O 1
ATOM 615 N N . GLY A 1 78 ? -3.973 -16.333 -0.255 1.00 63.59 78 GLY A N 1
ATOM 616 C CA . GLY A 1 78 ? -5.256 -16.965 0.101 1.00 63.59 78 GLY A CA 1
ATOM 617 C C . GLY A 1 78 ? -5.397 -17.441 1.556 1.00 63.59 78 GLY A C 1
ATOM 618 O O . GLY A 1 78 ? -6.506 -17.724 2.018 1.00 63.59 78 GLY A O 1
ATOM 619 N N . CYS A 1 79 ? -4.295 -17.502 2.298 1.00 54.28 79 CYS A N 1
ATOM 620 C CA . CYS A 1 79 ? -4.231 -17.739 3.721 1.00 54.28 79 CYS A CA 1
ATOM 621 C C . CYS A 1 79 ? -4.935 -16.563 4.403 1.00 54.28 79 CYS A C 1
ATOM 623 O O . CYS A 1 79 ? -4.596 -15.407 4.160 1.00 54.28 79 CYS A O 1
ATOM 625 N N . PHE A 1 80 ? -5.931 -16.866 5.236 1.00 64.31 80 PHE A N 1
ATOM 626 C CA . PHE A 1 80 ? -6.748 -15.899 5.982 1.00 64.31 80 PHE A CA 1
ATOM 627 C C . PHE A 1 80 ? -7.787 -15.141 5.130 1.00 64.31 80 PHE A C 1
ATOM 629 O O . PHE A 1 80 ? -7.710 -13.932 4.941 1.00 64.31 80 PHE A O 1
ATOM 636 N N . LYS A 1 81 ? -8.839 -15.839 4.668 1.00 66.75 81 LYS A N 1
ATOM 637 C CA . LYS A 1 81 ? -9.988 -15.208 3.975 1.00 66.75 81 LYS A CA 1
ATOM 638 C C . LYS A 1 81 ? -10.644 -14.068 4.769 1.00 66.75 81 LYS A C 1
ATOM 640 O O . LYS A 1 81 ? -11.211 -13.169 4.165 1.00 66.75 81 LYS A O 1
ATOM 645 N N . SER A 1 82 ? -10.560 -14.106 6.098 1.00 73.62 82 SER A N 1
ATOM 646 C CA . SER A 1 82 ? -11.090 -13.071 6.987 1.00 73.62 82 SER A CA 1
ATOM 647 C C . SER A 1 82 ? -10.122 -11.912 7.248 1.00 73.62 82 SER A C 1
ATOM 649 O O . SER A 1 82 ? -10.539 -10.930 7.852 1.00 73.62 82 SER A O 1
ATOM 651 N N . SER A 1 83 ? -8.849 -11.998 6.836 1.00 85.56 83 SER A N 1
ATOM 652 C CA . SER A 1 83 ? -7.883 -10.929 7.098 1.00 85.56 83 SER A CA 1
ATOM 653 C C . SER A 1 83 ? -8.090 -9.739 6.166 1.00 85.56 83 SER A C 1
ATOM 655 O O . SER A 1 83 ? -8.425 -9.889 4.982 1.00 85.5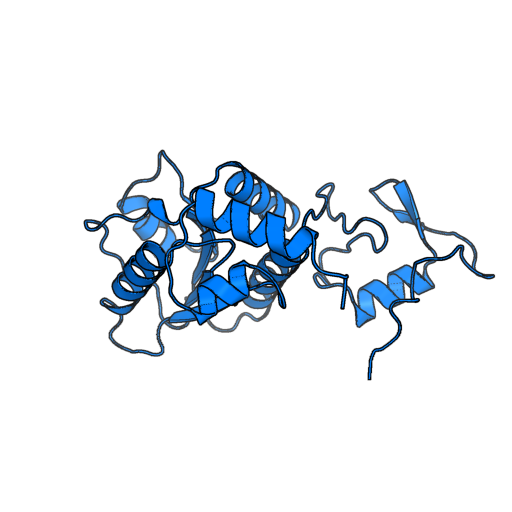6 83 SER A O 1
ATOM 657 N N . LYS A 1 84 ? -7.857 -8.548 6.718 1.00 88.88 84 LYS A N 1
ATOM 658 C CA . LYS A 1 84 ? -7.898 -7.277 5.999 1.00 88.88 84 LYS A CA 1
ATOM 659 C C . LYS A 1 84 ? -6.480 -6.784 5.728 1.00 88.88 84 LYS A C 1
ATOM 661 O O . LYS A 1 84 ? -5.559 -7.057 6.490 1.00 88.88 84 LYS A O 1
ATOM 666 N N . ILE A 1 85 ? -6.306 -6.062 4.634 1.00 91.06 85 ILE A N 1
ATOM 667 C CA . ILE A 1 85 ? -5.074 -5.389 4.238 1.00 91.06 85 ILE A CA 1
ATOM 668 C C . ILE A 1 85 ? -5.351 -3.897 4.360 1.00 91.06 85 ILE A C 1
ATOM 670 O O . ILE A 1 85 ? -6.210 -3.357 3.666 1.00 91.06 85 ILE A O 1
ATOM 674 N N . ILE A 1 86 ? -4.644 -3.235 5.261 1.00 89.19 86 ILE A N 1
ATOM 675 C CA . ILE A 1 86 ? -4.791 -1.814 5.531 1.00 89.19 86 ILE A CA 1
ATOM 676 C C . ILE A 1 86 ? -3.566 -1.107 4.964 1.00 89.19 86 ILE A C 1
ATOM 678 O O . ILE A 1 86 ? -2.467 -1.252 5.491 1.00 89.19 86 ILE A O 1
ATOM 682 N N . VAL A 1 87 ? -3.752 -0.346 3.890 1.00 91.00 87 VAL A N 1
ATOM 683 C CA . VAL A 1 87 ? -2.716 0.511 3.310 1.00 91.00 87 VAL A CA 1
ATOM 684 C C . VAL A 1 87 ? -2.849 1.892 3.934 1.00 91.00 87 VAL A C 1
ATOM 686 O O . VAL A 1 87 ? -3.708 2.681 3.540 1.00 91.00 87 VAL A O 1
ATOM 689 N N . LEU A 1 88 ? -2.005 2.164 4.926 1.00 86.94 88 LEU A N 1
ATOM 690 C CA . LEU A 1 88 ? -1.922 3.465 5.580 1.00 86.94 88 LEU A CA 1
ATOM 691 C C . LEU A 1 88 ? -0.920 4.358 4.861 1.00 86.94 88 LEU A C 1
ATOM 693 O O . LEU A 1 88 ? 0.224 3.960 4.623 1.00 86.94 88 LEU A O 1
ATOM 697 N N . HIS A 1 89 ? -1.322 5.585 4.563 1.00 85.75 89 HIS A N 1
ATOM 698 C CA . HIS A 1 89 ? -0.452 6.582 3.948 1.00 85.75 89 HIS A CA 1
ATOM 699 C C . HIS A 1 89 ? -0.566 7.940 4.630 1.00 85.75 89 HIS A C 1
ATOM 701 O O . HIS A 1 89 ? -1.520 8.196 5.356 1.00 85.75 89 HIS A O 1
ATOM 707 N N . ASP A 1 90 ? 0.417 8.809 4.403 1.00 79.25 90 ASP A N 1
ATOM 708 C CA . ASP A 1 90 ? 0.378 10.183 4.906 1.00 79.25 90 ASP A CA 1
ATOM 709 C C . ASP A 1 90 ? -0.836 10.960 4.359 1.00 79.25 90 ASP A C 1
ATOM 711 O O . ASP A 1 90 ? -1.390 10.592 3.320 1.00 79.25 90 ASP A O 1
ATOM 715 N N . ASP A 1 91 ? -1.238 12.046 5.022 1.00 74.94 91 ASP A N 1
ATOM 716 C CA . ASP A 1 91 ? -2.377 12.911 4.655 1.00 74.94 91 ASP A CA 1
ATOM 717 C C . ASP A 1 91 ? -2.094 13.759 3.393 1.00 74.94 91 ASP A C 1
ATOM 719 O O . ASP A 1 91 ? -2.295 14.970 3.348 1.00 74.94 91 ASP A O 1
ATOM 723 N N . CYS A 1 92 ? -1.599 13.118 2.337 1.00 79.50 92 CYS A N 1
ATOM 724 C CA . CYS A 1 92 ? -1.238 13.717 1.067 1.00 79.50 92 CYS A CA 1
ATOM 725 C C . CYS A 1 92 ? -2.158 13.189 -0.040 1.00 79.50 92 CYS A C 1
ATOM 727 O O . CYS A 1 92 ? -2.096 12.014 -0.420 1.00 79.50 92 CYS A O 1
ATOM 729 N N . HIS A 1 93 ? -2.970 14.075 -0.624 1.00 80.69 93 HIS A N 1
ATOM 730 C CA . HIS A 1 93 ? -3.887 13.723 -1.716 1.00 80.69 93 HIS A CA 1
ATOM 731 C C . HIS A 1 93 ? -3.178 13.113 -2.931 1.00 80.69 93 HIS A C 1
ATOM 733 O O . HIS A 1 93 ? -3.741 12.244 -3.592 1.00 80.69 93 HIS A O 1
ATOM 739 N N . LEU A 1 94 ? -1.936 13.526 -3.214 1.00 82.81 94 LEU A N 1
ATOM 740 C CA . LEU A 1 94 ? -1.161 12.986 -4.332 1.00 82.81 94 LEU A CA 1
ATOM 741 C C . LEU A 1 94 ? -0.816 11.508 -4.110 1.00 82.81 94 LEU A C 1
ATOM 743 O O . LEU A 1 94 ? -1.009 10.694 -5.011 1.00 82.81 94 LEU A O 1
ATOM 747 N N . ILE A 1 95 ? -0.355 11.157 -2.904 1.00 84.25 95 ILE A N 1
ATOM 748 C CA . ILE A 1 95 ? -0.049 9.769 -2.525 1.00 84.25 95 ILE A CA 1
ATOM 749 C C . ILE A 1 95 ? -1.322 8.920 -2.581 1.00 84.25 95 ILE A C 1
ATOM 751 O O . ILE A 1 95 ? -1.301 7.827 -3.148 1.00 84.25 95 ILE A O 1
ATOM 755 N N . HIS A 1 96 ? -2.434 9.443 -2.055 1.00 87.56 96 HIS A N 1
ATOM 756 C CA . HIS A 1 96 ? -3.725 8.759 -2.096 1.00 87.56 96 HIS A CA 1
ATOM 757 C C . HIS A 1 96 ? -4.174 8.480 -3.536 1.00 87.56 96 HIS A C 1
ATOM 759 O O . HIS A 1 96 ? -4.440 7.334 -3.891 1.00 87.56 96 HIS A O 1
ATOM 765 N N . HIS A 1 97 ? -4.218 9.512 -4.385 1.00 88.00 97 HIS A N 1
ATOM 766 C CA . HIS A 1 97 ? -4.633 9.394 -5.784 1.00 88.00 97 HIS A CA 1
ATOM 767 C C . HIS A 1 97 ? -3.758 8.402 -6.556 1.00 88.00 97 HIS A C 1
ATOM 769 O O . HIS A 1 97 ? -4.246 7.611 -7.367 1.00 88.00 97 HIS A O 1
ATOM 775 N N . TYR A 1 98 ? -2.455 8.426 -6.286 1.00 87.69 98 TYR A N 1
ATOM 776 C CA . TYR A 1 98 ? -1.503 7.535 -6.917 1.00 87.69 98 TYR A CA 1
ATOM 777 C C . TYR A 1 98 ? -1.733 6.067 -6.521 1.00 87.69 98 TYR A C 1
ATOM 779 O O . TYR A 1 98 ? -1.863 5.216 -7.400 1.00 87.69 98 TYR A O 1
ATOM 787 N N . LEU A 1 99 ? -1.857 5.767 -5.221 1.00 89.12 99 LEU A N 1
ATOM 788 C CA . LEU A 1 99 ? -2.167 4.412 -4.738 1.00 89.12 99 LEU A CA 1
ATOM 789 C C . LEU A 1 99 ? -3.521 3.924 -5.253 1.00 89.12 99 LEU A C 1
ATOM 791 O O . LEU A 1 99 ? -3.635 2.784 -5.691 1.00 89.12 99 LEU A O 1
ATOM 795 N N . HIS A 1 100 ? -4.527 4.796 -5.253 1.00 91.50 100 HIS A N 1
ATOM 796 C CA . HIS A 1 100 ? -5.849 4.500 -5.794 1.00 91.50 100 HIS A CA 1
ATOM 797 C C . HIS A 1 100 ? -5.777 4.105 -7.279 1.00 91.50 100 HIS A C 1
ATOM 799 O O . HIS A 1 100 ? -6.344 3.093 -7.687 1.00 91.50 100 HIS A O 1
ATOM 805 N N . SER A 1 101 ? -5.050 4.879 -8.091 1.00 89.69 101 SER A N 1
ATOM 806 C CA . SER A 1 101 ? -4.863 4.593 -9.521 1.00 89.69 101 SER A CA 1
ATOM 807 C C . SER A 1 101 ? -4.116 3.276 -9.743 1.00 89.69 101 SER A C 1
ATOM 809 O O . SER A 1 101 ? -4.521 2.478 -10.583 1.00 89.69 101 SER A O 1
ATOM 811 N N . ALA A 1 102 ? -3.080 3.015 -8.944 1.00 88.62 102 ALA A N 1
ATOM 812 C CA . ALA A 1 102 ? -2.293 1.791 -9.027 1.00 88.62 102 ALA A CA 1
ATOM 813 C C . ALA A 1 102 ? -3.110 0.533 -8.695 1.00 88.62 102 ALA A C 1
ATOM 815 O O . ALA A 1 102 ? -3.041 -0.463 -9.410 1.00 88.62 102 ALA A O 1
ATOM 816 N N . LEU A 1 103 ? -3.901 0.577 -7.618 1.00 90.19 103 LEU A N 1
ATOM 817 C CA . LEU A 1 103 ? -4.751 -0.544 -7.211 1.00 90.19 103 LEU A CA 1
ATOM 818 C C . LEU A 1 103 ? -5.828 -0.839 -8.265 1.00 90.19 103 LEU A C 1
ATOM 820 O O . LEU A 1 103 ? -6.080 -2.006 -8.559 1.00 90.19 103 LEU A O 1
ATOM 824 N N . ASN A 1 104 ? -6.401 0.199 -8.886 1.00 90.12 104 ASN A N 1
ATOM 825 C CA . ASN A 1 104 ? -7.314 0.034 -10.021 1.00 90.12 104 ASN A CA 1
ATOM 826 C C . ASN A 1 104 ? -6.624 -0.593 -11.236 1.00 90.12 104 ASN A C 1
ATOM 828 O O . ASN A 1 104 ? -7.189 -1.493 -11.850 1.00 90.12 104 ASN A O 1
ATOM 832 N N . ALA A 1 105 ? -5.406 -0.156 -11.567 1.00 86.38 105 ALA A N 1
ATOM 833 C CA . ALA A 1 105 ? -4.633 -0.717 -12.674 1.00 86.38 105 ALA A CA 1
ATOM 834 C C . ALA A 1 105 ? -4.298 -2.208 -12.456 1.00 86.38 105 ALA A C 1
ATOM 836 O O . ALA A 1 105 ? -4.274 -2.977 -13.413 1.00 86.38 105 ALA A O 1
ATOM 837 N N . LEU A 1 106 ? -4.132 -2.645 -11.203 1.00 85.31 106 LEU A N 1
ATOM 838 C CA . LEU A 1 106 ? -3.983 -4.060 -10.828 1.00 85.31 106 LEU A CA 1
ATOM 839 C C . LEU A 1 106 ? -5.322 -4.818 -10.720 1.00 85.31 106 LEU A C 1
ATOM 841 O O . LEU A 1 106 ? -5.337 -5.986 -10.346 1.00 85.31 106 LEU A O 1
ATOM 845 N N . ASN A 1 107 ? -6.461 -4.186 -11.025 1.00 87.56 107 ASN A N 1
ATOM 846 C CA . ASN A 1 107 ? -7.804 -4.750 -10.830 1.00 87.56 107 ASN A CA 1
ATOM 847 C C . ASN A 1 107 ? -8.056 -5.263 -9.398 1.00 87.56 107 ASN A C 1
ATOM 849 O O . ASN A 1 107 ? -8.800 -6.222 -9.180 1.00 87.56 107 ASN A O 1
ATOM 853 N N . ILE A 1 108 ? -7.440 -4.627 -8.403 1.00 89.19 108 ILE A N 1
ATOM 854 C CA . ILE A 1 108 ? -7.643 -4.969 -6.999 1.00 89.19 108 ILE A CA 1
ATOM 855 C C . ILE A 1 108 ? -8.928 -4.291 -6.525 1.00 89.19 108 ILE A C 1
ATOM 857 O O . ILE A 1 108 ? -9.096 -3.086 -6.678 1.00 89.19 108 ILE A O 1
ATOM 861 N N . HIS A 1 109 ? -9.833 -5.045 -5.900 1.00 90.69 109 HIS A N 1
ATOM 862 C CA . HIS A 1 109 ? -10.985 -4.462 -5.213 1.00 90.69 109 HIS A CA 1
ATOM 863 C C . HIS A 1 109 ? -10.561 -3.898 -3.853 1.00 90.69 109 HIS A C 1
ATOM 865 O O . HIS A 1 109 ? -10.046 -4.629 -3.001 1.00 90.69 109 HIS A O 1
ATOM 871 N N . PHE A 1 110 ? -10.806 -2.607 -3.627 1.00 93.06 110 PHE A N 1
ATOM 872 C CA . PHE A 1 110 ? -10.466 -1.934 -2.376 1.00 93.06 110 PHE A CA 1
ATOM 873 C C . PHE A 1 110 ? -11.519 -0.905 -1.961 1.00 93.06 110 PHE A C 1
ATOM 875 O O . PHE A 1 110 ? -12.317 -0.432 -2.768 1.00 93.06 110 PHE A O 1
ATOM 882 N N . PHE A 1 111 ? -11.509 -0.567 -0.675 1.00 92.19 111 PHE A N 1
ATOM 883 C CA . PHE A 1 111 ? -12.239 0.560 -0.112 1.00 92.19 111 PHE A CA 1
ATOM 884 C C . PHE A 1 111 ? -11.294 1.763 -0.028 1.00 92.19 111 PHE A C 1
ATOM 886 O O . PHE A 1 111 ? -10.193 1.637 0.502 1.00 92.19 111 PHE A O 1
ATOM 893 N N . SER A 1 112 ? -11.694 2.924 -0.540 1.00 90.56 112 SER A N 1
ATOM 894 C CA . SER A 1 112 ? -10.943 4.172 -0.368 1.00 90.56 112 SER A CA 1
ATOM 895 C C . SER A 1 112 ? -11.588 4.981 0.753 1.00 90.56 112 SER A C 1
ATOM 897 O O . SER A 1 112 ? -12.761 5.338 0.668 1.00 90.56 112 SER A O 1
ATOM 899 N N . TYR A 1 113 ? -10.837 5.224 1.825 1.00 85.69 113 TYR A N 1
ATOM 900 C CA . TYR A 1 113 ? -11.250 6.105 2.909 1.00 85.69 113 TYR A CA 1
ATOM 901 C C . TYR A 1 113 ? -10.717 7.516 2.637 1.00 85.69 113 TYR A C 1
ATOM 903 O O . TYR A 1 113 ? -9.529 7.688 2.373 1.00 85.69 113 TYR A O 1
ATOM 911 N N . GLY A 1 114 ? -11.582 8.525 2.711 1.00 74.88 114 GLY A N 1
ATOM 912 C CA . GLY A 1 114 ? -11.255 9.914 2.370 1.00 74.88 114 GLY A CA 1
ATOM 913 C C . GLY A 1 114 ? -12.124 10.930 3.110 1.00 74.88 114 GLY A C 1
ATOM 914 O O . GLY A 1 114 ? -12.778 10.585 4.088 1.00 74.88 114 GLY A O 1
ATOM 915 N N . GLU A 1 115 ? -12.150 12.177 2.636 1.00 63.62 115 GLU A N 1
ATOM 916 C CA . GLU A 1 115 ? -12.802 13.308 3.327 1.00 63.62 115 GLU A CA 1
ATOM 917 C C . GLU A 1 115 ? -14.308 13.119 3.572 1.00 63.62 115 GLU A C 1
ATOM 919 O O . GLU A 1 115 ? -14.835 13.595 4.573 1.00 63.62 115 GLU A O 1
ATOM 924 N N . GLU A 1 116 ? -15.003 12.391 2.694 1.00 66.25 116 GLU A N 1
ATOM 925 C CA . GLU A 1 116 ? -16.435 12.092 2.846 1.00 66.25 116 GLU A CA 1
ATOM 926 C C . GLU A 1 116 ? -16.706 10.811 3.657 1.00 66.25 116 GLU A C 1
ATOM 928 O O . GLU A 1 116 ? -17.859 10.442 3.898 1.00 66.25 116 GLU A O 1
ATOM 933 N N . SER A 1 117 ? -15.656 10.098 4.073 1.00 73.75 117 SER A N 1
ATOM 934 C CA . SER A 1 117 ? -15.792 8.893 4.891 1.00 73.75 117 SER A CA 1
ATOM 935 C C . SER A 1 117 ? -16.050 9.252 6.349 1.00 73.75 117 SER A C 1
ATOM 937 O O . SER A 1 117 ? -15.545 10.242 6.870 1.00 73.75 117 SER A O 1
ATOM 939 N N . ASN A 1 118 ? -16.846 8.431 7.028 1.00 73.69 118 ASN A N 1
ATOM 940 C CA . ASN A 1 118 ? -17.121 8.593 8.450 1.00 73.69 118 ASN A CA 1
ATOM 941 C C . ASN A 1 118 ? -16.742 7.324 9.219 1.00 73.69 118 ASN A C 1
ATOM 943 O O . ASN A 1 118 ? -16.366 6.307 8.636 1.00 73.69 118 ASN A O 1
ATOM 947 N N . SER A 1 119 ? -16.890 7.366 10.540 1.00 69.00 119 SER A N 1
ATOM 948 C CA . SER A 1 119 ? -16.580 6.248 11.437 1.00 69.00 119 SER A CA 1
ATOM 949 C C . SER A 1 119 ? -17.269 4.927 11.050 1.00 69.00 119 SER A C 1
ATOM 951 O O . SER A 1 119 ? -16.699 3.847 11.225 1.00 69.00 119 SER A O 1
ATOM 953 N N . ASN A 1 120 ? -18.464 4.980 10.447 1.00 78.62 120 ASN A N 1
ATOM 954 C CA . ASN A 1 120 ? -19.160 3.786 9.960 1.00 78.62 120 ASN A CA 1
ATOM 955 C C . ASN A 1 120 ? -18.555 3.223 8.666 1.00 78.62 120 ASN A C 1
ATOM 957 O O . ASN A 1 120 ? -18.778 2.049 8.369 1.00 78.62 120 ASN A O 1
ATOM 961 N N . SER A 1 121 ? -17.781 4.000 7.904 1.00 82.94 121 SER A N 1
ATOM 962 C CA . SER A 1 121 ? -17.119 3.531 6.682 1.00 82.94 121 SER A CA 1
ATOM 963 C C . SER A 1 121 ? -16.093 2.437 6.984 1.00 82.94 121 SER A C 1
ATOM 965 O O . SER A 1 121 ? -16.093 1.405 6.314 1.00 82.94 121 SER A O 1
ATOM 967 N N . VAL A 1 122 ? -15.281 2.591 8.041 1.00 81.88 122 VAL A N 1
ATOM 968 C CA . VAL A 1 122 ? -14.315 1.548 8.448 1.00 81.88 122 VAL A CA 1
ATOM 969 C C . VAL A 1 122 ? -15.043 0.283 8.892 1.00 81.88 122 VAL A C 1
ATOM 971 O O . VAL A 1 122 ? -14.672 -0.823 8.503 1.00 81.88 122 VAL A O 1
ATOM 974 N N . ARG A 1 123 ? -16.128 0.436 9.660 1.00 82.69 123 ARG A N 1
ATOM 975 C CA . ARG A 1 123 ? -16.964 -0.693 10.082 1.00 82.69 123 ARG A CA 1
ATOM 976 C C . ARG A 1 123 ? -17.574 -1.431 8.888 1.00 82.69 123 ARG A C 1
ATOM 978 O O . ARG A 1 123 ? -17.486 -2.652 8.819 1.00 82.69 123 ARG A O 1
ATOM 985 N N . THR A 1 124 ? -18.118 -0.687 7.928 1.00 86.81 124 THR A N 1
ATOM 986 C CA . THR A 1 124 ? -18.677 -1.240 6.686 1.00 86.81 124 THR A CA 1
ATOM 987 C C . THR A 1 124 ? -17.612 -2.011 5.910 1.00 86.81 124 THR A C 1
ATOM 989 O O . THR A 1 124 ? -17.866 -3.115 5.439 1.00 86.81 124 THR A O 1
ATOM 992 N N . PHE A 1 125 ? -16.389 -1.479 5.825 1.00 89.44 125 PHE A N 1
ATOM 993 C CA . PHE A 1 125 ? -15.267 -2.187 5.214 1.00 89.44 125 PHE A CA 1
ATOM 994 C C . PHE A 1 125 ? -14.941 -3.502 5.939 1.00 89.44 125 PHE A C 1
ATOM 996 O O . PHE A 1 125 ? -14.775 -4.537 5.286 1.00 89.44 125 PHE A O 1
ATOM 1003 N N . ILE A 1 126 ? -14.867 -3.487 7.273 1.00 85.56 126 ILE A N 1
ATOM 1004 C CA . ILE A 1 126 ? -14.579 -4.682 8.080 1.00 85.56 126 ILE A CA 1
ATOM 1005 C C . ILE A 1 126 ? -15.625 -5.774 7.827 1.00 85.56 126 ILE A C 1
ATOM 1007 O O . ILE A 1 126 ? -15.251 -6.930 7.639 1.00 85.56 126 ILE A O 1
ATOM 1011 N N . GLU A 1 127 ? -16.903 -5.397 7.761 1.00 86.00 127 GLU A N 1
ATOM 1012 C CA . GLU A 1 127 ? -18.036 -6.304 7.535 1.00 86.00 127 GLU A CA 1
ATOM 1013 C C . GLU A 1 127 ? -18.191 -6.733 6.058 1.00 86.00 127 GLU A C 1
ATOM 1015 O O . GLU A 1 127 ? -18.871 -7.716 5.776 1.00 86.00 127 GLU A O 1
ATOM 1020 N N . SER A 1 128 ? -17.553 -6.031 5.113 1.00 88.19 128 SER A N 1
ATOM 1021 C CA . SER A 1 128 ? -17.607 -6.348 3.677 1.00 88.19 128 SER A CA 1
ATOM 1022 C C . SER A 1 128 ? -16.680 -7.499 3.259 1.00 88.19 128 SER A C 1
ATOM 1024 O O . SER A 1 128 ? -15.714 -7.826 3.950 1.00 88.19 128 SER A O 1
ATOM 1026 N N . ASP A 1 129 ? -16.903 -8.048 2.062 1.00 87.56 129 ASP A N 1
ATOM 1027 C CA . ASP A 1 129 ? -15.993 -9.019 1.433 1.00 87.56 129 ASP A CA 1
ATOM 1028 C C . ASP A 1 129 ? -14.703 -8.372 0.891 1.00 87.56 129 ASP A C 1
ATOM 1030 O O . ASP A 1 129 ? -13.716 -9.058 0.616 1.00 87.56 129 ASP A O 1
ATOM 1034 N N . THR A 1 130 ? -14.677 -7.041 0.758 1.00 89.31 130 THR A N 1
ATOM 1035 C CA . THR A 1 130 ? -13.493 -6.302 0.314 1.00 89.31 130 THR A CA 1
ATOM 1036 C C . THR A 1 130 ? -12.371 -6.468 1.333 1.00 89.31 130 THR A C 1
ATOM 1038 O O . THR A 1 130 ? -12.552 -6.248 2.533 1.00 89.31 130 THR A O 1
ATOM 1041 N N . ARG A 1 131 ? -11.186 -6.867 0.862 1.00 90.31 131 ARG A N 1
ATOM 1042 C CA . ARG A 1 131 ? -10.045 -7.163 1.741 1.00 90.31 131 ARG A CA 1
ATOM 1043 C C . ARG A 1 131 ? -9.098 -5.993 1.919 1.00 90.31 131 ARG A C 1
ATOM 1045 O O . ARG A 1 131 ? -8.464 -5.921 2.962 1.00 90.31 131 ARG A O 1
ATOM 1052 N N . THR A 1 132 ? -9.018 -5.086 0.955 1.00 92.75 132 THR A N 1
ATOM 1053 C CA . THR A 1 132 ? -8.058 -3.980 0.978 1.00 92.75 132 THR A CA 1
ATOM 1054 C C . THR A 1 132 ? -8.758 -2.667 1.302 1.00 92.75 132 THR A C 1
ATOM 1056 O O . THR A 1 132 ? -9.789 -2.360 0.709 1.00 92.75 132 THR A O 1
ATOM 1059 N N . ILE A 1 133 ? -8.195 -1.879 2.212 1.00 91.62 133 ILE A N 1
ATOM 1060 C CA . ILE A 1 133 ? -8.584 -0.485 2.442 1.00 91.62 133 ILE A CA 1
ATOM 1061 C C . ILE A 1 133 ? -7.371 0.419 2.235 1.00 91.62 133 ILE A C 1
ATOM 1063 O O . ILE A 1 133 ? -6.283 0.131 2.731 1.00 91.62 133 ILE A O 1
ATOM 1067 N N . LEU A 1 134 ? -7.566 1.503 1.493 1.00 91.62 134 LEU A N 1
ATOM 1068 C CA . LEU A 1 134 ? -6.619 2.599 1.342 1.00 91.62 134 LEU A CA 1
ATOM 1069 C C . LEU A 1 134 ? -7.071 3.739 2.249 1.00 91.62 134 LEU A C 1
ATOM 1071 O O . LEU A 1 134 ? -8.181 4.240 2.078 1.00 91.62 134 LEU A O 1
ATOM 1075 N N . MET A 1 135 ? -6.239 4.131 3.212 1.00 87.69 135 MET A N 1
ATOM 1076 C CA . MET A 1 135 ? -6.645 5.068 4.256 1.00 87.69 135 MET A CA 1
ATOM 1077 C C . MET A 1 135 ? -5.535 6.078 4.593 1.00 87.69 135 MET A C 1
ATOM 1079 O O . MET A 1 135 ? -4.406 5.661 4.876 1.00 87.69 135 MET A O 1
ATOM 1083 N N . PRO A 1 136 ? -5.841 7.391 4.596 1.00 85.50 136 PRO A N 1
ATOM 1084 C CA . PRO A 1 136 ? -4.923 8.407 5.083 1.00 85.50 136 PRO A CA 1
ATOM 1085 C C . PRO A 1 136 ? -4.739 8.277 6.592 1.00 85.50 136 PRO A C 1
ATOM 1087 O O . PRO A 1 136 ? -5.617 7.788 7.303 1.00 85.50 136 PRO A O 1
ATOM 1090 N N . ILE A 1 137 ? -3.598 8.708 7.110 1.00 79.25 137 ILE A N 1
ATOM 1091 C CA . ILE A 1 137 ? -3.315 8.506 8.521 1.00 79.25 137 ILE A CA 1
ATOM 1092 C C . ILE A 1 137 ? -4.177 9.394 9.433 1.00 79.25 137 ILE A C 1
ATOM 1094 O O . ILE A 1 137 ? -4.631 8.958 10.487 1.00 79.25 137 ILE A O 1
ATOM 1098 N N . GLY A 1 138 ? -4.471 10.622 9.028 1.00 74.06 138 GLY A N 1
ATOM 1099 C CA . GLY A 1 138 ? -5.337 11.547 9.756 1.00 74.06 138 GLY A CA 1
ATOM 1100 C C . GLY A 1 138 ? -6.825 11.235 9.634 1.00 74.06 138 GLY A C 1
ATOM 1101 O O . GLY A 1 138 ? -7.633 11.924 10.249 1.00 74.06 138 GLY A O 1
ATOM 1102 N N . ALA A 1 139 ? -7.208 10.206 8.874 1.00 73.56 139 ALA A N 1
ATOM 1103 C CA . ALA A 1 139 ? -8.607 9.814 8.730 1.00 73.56 139 ALA A CA 1
ATOM 1104 C C . ALA A 1 139 ? -9.200 9.177 9.994 1.00 73.56 139 ALA A C 1
ATOM 1106 O O . ALA A 1 139 ? -10.422 9.086 10.116 1.00 73.56 139 ALA A O 1
ATOM 1107 N N . LEU A 1 140 ? -8.342 8.728 10.913 1.00 72.06 140 LEU A N 1
ATOM 1108 C CA . LEU A 1 140 ? -8.739 8.142 12.184 1.00 72.06 140 LEU A CA 1
ATOM 1109 C C . LEU A 1 140 ? -8.609 9.165 13.308 1.00 72.06 140 LEU A C 1
ATOM 1111 O O . LEU A 1 140 ? -7.547 9.742 13.535 1.00 72.06 140 LEU A O 1
ATOM 1115 N N . THR A 1 141 ? -9.692 9.343 14.050 1.00 70.62 141 THR A N 1
ATOM 1116 C CA . THR A 1 141 ? -9.783 10.226 15.211 1.00 70.62 141 THR A CA 1
ATOM 1117 C C . THR A 1 141 ? -9.876 9.422 16.510 1.00 70.62 141 THR A C 1
ATOM 1119 O O . THR A 1 141 ? -10.135 8.220 16.523 1.00 70.62 141 THR A O 1
ATOM 1122 N N . GLU A 1 142 ? -9.725 10.093 17.653 1.00 66.88 142 GLU A N 1
ATOM 1123 C CA . GLU A 1 142 ? -9.861 9.490 18.994 1.00 66.88 142 GLU A CA 1
ATOM 1124 C C . GLU A 1 142 ? -11.226 8.854 19.275 1.00 66.88 142 GLU A C 1
ATOM 1126 O O . GLU A 1 142 ? -11.353 8.014 20.180 1.00 66.88 142 GLU A O 1
ATOM 1131 N N . ASN A 1 143 ? -12.234 9.233 18.493 1.00 70.00 143 ASN A N 1
ATOM 1132 C CA . ASN A 1 143 ? -13.603 8.766 18.638 1.00 70.00 143 ASN A CA 1
ATOM 1133 C C . ASN A 1 143 ? -13.894 7.504 17.820 1.00 70.00 143 ASN A C 1
ATOM 1135 O O . ASN A 1 143 ? -14.908 6.849 18.072 1.00 70.00 143 ASN A O 1
ATOM 1139 N N . ASP A 1 144 ? -13.013 7.130 16.892 1.00 71.19 144 ASP A N 1
ATOM 1140 C CA . ASP A 1 144 ? -13.209 5.951 16.064 1.00 71.19 144 ASP A CA 1
ATOM 1141 C C . ASP A 1 144 ? -12.879 4.678 16.855 1.00 71.19 144 ASP A C 1
ATOM 1143 O O . ASP A 1 144 ? -11.793 4.509 17.416 1.00 71.19 144 ASP A O 1
ATOM 1147 N N . ARG A 1 145 ? -13.867 3.780 16.949 1.00 70.38 145 ARG A N 1
ATOM 1148 C CA . ARG A 1 145 ? -13.759 2.497 17.655 1.00 70.38 145 ARG A CA 1
ATOM 1149 C C . ARG A 1 145 ? -14.093 1.363 16.701 1.00 70.38 145 ARG A C 1
ATOM 1151 O O . ARG A 1 145 ? -15.260 1.143 16.384 1.00 70.38 145 ARG A O 1
ATOM 1158 N N . PHE A 1 146 ? -13.075 0.636 16.268 1.00 72.00 146 PHE A N 1
ATOM 1159 C CA . PHE A 1 146 ? -13.221 -0.546 15.430 1.00 72.00 146 PHE A CA 1
ATOM 1160 C C . PHE A 1 146 ? -12.092 -1.536 15.712 1.00 72.00 146 PHE A C 1
ATOM 1162 O O . PHE A 1 146 ? -11.054 -1.177 16.263 1.00 72.00 146 PHE A O 1
ATOM 1169 N N . TYR A 1 147 ? -12.319 -2.785 15.319 1.00 73.38 147 TYR A N 1
ATOM 1170 C CA . TYR A 1 147 ? -11.356 -3.869 15.432 1.00 73.38 147 TYR A CA 1
ATOM 1171 C C . TYR A 1 147 ? -11.174 -4.518 14.063 1.00 73.38 147 TYR A C 1
ATOM 1173 O O . TYR A 1 147 ? -12.159 -4.859 13.404 1.00 73.38 147 TYR A O 1
ATOM 1181 N N . PHE A 1 148 ? -9.923 -4.681 13.633 1.00 79.88 148 PHE A N 1
ATOM 1182 C CA . PHE A 1 148 ? -9.628 -5.449 12.430 1.00 79.88 148 PHE A CA 1
ATOM 1183 C C . PHE A 1 148 ? -9.548 -6.939 12.766 1.00 79.88 148 PHE A C 1
ATOM 1185 O O . PHE A 1 148 ? -8.969 -7.288 13.790 1.00 79.88 148 PHE A O 1
ATOM 1192 N N . PRO A 1 149 ? -10.070 -7.828 11.905 1.00 78.94 149 PRO A N 1
ATOM 1193 C CA . PRO A 1 149 ? -9.981 -9.268 12.122 1.00 78.94 149 PRO A CA 1
ATOM 1194 C C . PRO A 1 149 ? -8.534 -9.755 12.340 1.00 78.94 149 PRO A C 1
ATOM 1196 O O . PRO A 1 149 ? -7.607 -9.143 11.802 1.00 78.94 149 PRO A O 1
ATOM 1199 N N . PRO A 1 150 ? -8.318 -10.889 13.028 1.00 79.00 150 PRO A N 1
ATOM 1200 C CA . PRO A 1 150 ? -6.983 -11.448 13.238 1.00 79.00 150 PRO A CA 1
ATOM 1201 C C . PRO A 1 150 ? -6.204 -11.692 11.938 1.00 79.00 150 PRO A C 1
ATOM 1203 O O . PRO A 1 150 ? -6.789 -12.004 10.894 1.00 79.00 150 PRO A O 1
ATOM 1206 N N . ASN A 1 151 ? -4.872 -11.630 12.023 1.00 78.88 151 ASN A N 1
ATOM 1207 C CA . ASN A 1 151 ? -3.931 -11.738 10.901 1.00 78.88 151 ASN A CA 1
ATOM 1208 C C . ASN A 1 151 ? -4.076 -10.629 9.845 1.00 78.88 151 ASN A C 1
ATOM 1210 O O . ASN A 1 151 ? -3.588 -10.779 8.716 1.00 78.88 151 ASN A O 1
ATOM 1214 N N . SER A 1 152 ? -4.755 -9.528 10.181 1.00 85.75 152 SER A N 1
ATOM 1215 C CA . SER A 1 152 ? -4.827 -8.369 9.294 1.00 85.75 152 SER A CA 1
ATOM 1216 C C . SER A 1 152 ? -3.443 -7.748 9.119 1.00 85.75 152 SER A C 1
ATOM 1218 O O . SER A 1 152 ? -2.606 -7.767 10.018 1.00 85.75 152 SER A O 1
ATOM 1220 N N . GLN A 1 153 ? -3.181 -7.234 7.925 1.00 87.44 153 GLN A N 1
ATOM 1221 C CA . GLN A 1 153 ? -1.883 -6.718 7.513 1.00 87.44 153 GLN A CA 1
ATOM 1222 C C . GLN A 1 153 ? -1.951 -5.204 7.483 1.00 87.44 153 GLN A C 1
ATOM 1224 O O . GLN A 1 153 ? -2.711 -4.639 6.700 1.00 87.44 153 GLN A O 1
ATOM 1229 N N . LEU A 1 154 ? -1.141 -4.550 8.303 1.00 86.75 154 LEU A N 1
ATOM 1230 C CA . LEU A 1 154 ? -0.985 -3.109 8.260 1.00 86.75 154 LEU A CA 1
ATOM 1231 C C . LEU A 1 154 ? 0.252 -2.763 7.437 1.00 86.75 154 LEU A C 1
ATOM 1233 O O . LEU A 1 154 ? 1.377 -3.050 7.841 1.00 86.75 154 LEU A O 1
ATOM 1237 N N . LEU A 1 155 ? 0.035 -2.158 6.277 1.00 87.69 155 LEU A N 1
ATOM 1238 C CA . LEU A 1 155 ? 1.077 -1.681 5.382 1.00 87.69 155 LEU A CA 1
ATOM 1239 C C . LEU A 1 155 ? 1.252 -0.182 5.631 1.00 87.69 155 LEU A C 1
ATOM 1241 O O . LEU A 1 155 ? 0.460 0.631 5.153 1.00 87.69 155 LEU A O 1
ATOM 1245 N N . LEU A 1 156 ? 2.271 0.173 6.413 1.00 79.31 156 LEU A N 1
ATOM 1246 C CA . LEU A 1 156 ? 2.635 1.566 6.652 1.00 79.31 156 LEU A CA 1
ATOM 1247 C C . LEU A 1 156 ? 3.492 2.066 5.499 1.00 79.31 156 LEU A C 1
ATOM 1249 O O . LEU A 1 156 ? 4.583 1.550 5.246 1.00 79.31 156 LEU A O 1
ATOM 1253 N N . THR A 1 157 ? 2.982 3.071 4.802 1.00 71.19 157 THR A N 1
ATOM 1254 C CA . THR A 1 157 ? 3.694 3.705 3.698 1.00 71.19 157 THR A CA 1
ATOM 1255 C C . THR A 1 157 ? 4.379 5.001 4.161 1.00 71.19 157 THR A C 1
ATOM 1257 O O . THR A 1 157 ? 4.693 5.154 5.332 1.00 71.19 157 THR A O 1
ATOM 1260 N N . PHE A 1 158 ? 4.725 5.874 3.221 1.00 63.66 158 PHE A N 1
ATOM 1261 C CA . PHE A 1 158 ? 5.551 7.083 3.343 1.00 63.66 158 PHE A CA 1
ATOM 1262 C C . PHE A 1 158 ? 5.342 7.942 4.596 1.00 63.66 158 PHE A C 1
ATOM 1264 O O . PHE A 1 158 ? 4.204 8.270 4.911 1.00 63.66 158 PHE A O 1
ATOM 1271 N N . ALA A 1 159 ? 6.460 8.399 5.184 1.00 57.97 159 ALA A N 1
ATOM 1272 C CA . ALA A 1 159 ? 6.588 9.626 5.990 1.00 57.97 159 ALA A CA 1
ATOM 1273 C C . ALA A 1 159 ? 5.485 9.834 7.036 1.00 57.97 159 ALA A C 1
ATOM 1275 O O . ALA A 1 159 ? 5.029 10.945 7.299 1.00 57.97 159 ALA A O 1
ATOM 1276 N N . VAL A 1 160 ? 5.048 8.736 7.635 1.00 57.56 160 VAL A N 1
ATOM 1277 C CA . VAL A 1 160 ? 3.994 8.765 8.623 1.00 57.56 160 VAL A CA 1
ATOM 1278 C C . VAL A 1 160 ? 4.543 9.394 9.899 1.00 57.56 160 VAL A C 1
ATOM 1280 O O . VAL A 1 160 ? 5.442 8.823 10.518 1.00 57.56 160 VAL A O 1
ATOM 1283 N N . ASN A 1 161 ? 3.979 10.535 10.307 1.00 66.31 161 ASN A N 1
ATOM 1284 C CA . ASN A 1 161 ? 4.270 11.153 11.602 1.00 66.31 161 ASN A CA 1
ATOM 1285 C C . ASN A 1 161 ? 4.230 10.083 12.713 1.00 66.31 161 ASN A C 1
ATOM 1287 O O . ASN A 1 161 ? 3.243 9.351 12.848 1.00 66.31 161 ASN A O 1
ATOM 1291 N N . THR A 1 162 ? 5.318 9.972 13.480 1.00 65.38 162 THR A N 1
ATOM 1292 C CA . THR A 1 162 ? 5.528 8.884 14.442 1.00 65.38 162 THR A CA 1
ATOM 1293 C C . THR A 1 162 ? 4.449 8.863 15.523 1.00 65.38 162 THR A C 1
ATOM 1295 O O . THR A 1 162 ? 3.982 7.783 15.890 1.00 65.38 162 THR A O 1
ATOM 1298 N N . GLU A 1 163 ? 3.986 10.028 15.979 1.00 68.38 163 GLU A N 1
ATOM 1299 C CA . GLU A 1 163 ? 2.894 10.139 16.948 1.00 68.38 163 GLU A CA 1
ATOM 1300 C C . GLU A 1 163 ? 1.574 9.628 16.365 1.00 68.38 163 GLU A C 1
ATOM 1302 O O . GLU A 1 163 ? 0.928 8.772 16.971 1.00 68.38 163 GLU A O 1
ATOM 1307 N N . LYS A 1 164 ? 1.203 10.069 15.154 1.00 69.69 164 LYS A N 1
ATOM 1308 C CA . LYS A 1 164 ? -0.013 9.594 14.469 1.00 69.69 164 LYS A CA 1
ATOM 1309 C C . LYS A 1 164 ? 0.046 8.088 14.195 1.00 69.69 164 LYS A C 1
ATOM 1311 O O . LYS A 1 164 ? -0.940 7.378 14.397 1.00 69.69 164 LYS A O 1
ATOM 1316 N N . LYS A 1 165 ? 1.212 7.582 13.774 1.00 72.38 165 LYS A N 1
ATOM 1317 C CA . LYS A 1 165 ? 1.469 6.147 13.565 1.00 72.38 165 LYS A CA 1
ATOM 1318 C C . LYS A 1 165 ? 1.198 5.368 14.843 1.00 72.38 165 LYS A C 1
ATOM 1320 O O . LYS A 1 165 ? 0.426 4.413 14.832 1.00 72.38 165 LYS A O 1
ATOM 1325 N N . ASN A 1 166 ? 1.835 5.781 15.937 1.00 72.31 166 ASN A N 1
ATOM 1326 C CA . ASN A 1 166 ? 1.732 5.114 17.227 1.00 72.31 166 ASN A CA 1
ATOM 1327 C C . ASN A 1 166 ? 0.307 5.203 17.775 1.00 72.31 166 ASN A C 1
ATOM 1329 O O . ASN A 1 166 ? -0.203 4.224 18.308 1.00 72.31 166 ASN A O 1
ATOM 1333 N N . PHE A 1 167 ? -0.369 6.335 17.580 1.00 72.56 167 PHE A N 1
ATOM 1334 C CA . PHE A 1 167 ? -1.769 6.513 17.940 1.00 72.56 167 PHE A CA 1
ATOM 1335 C C . PHE A 1 167 ? -2.679 5.483 17.249 1.00 72.56 167 PHE A C 1
ATOM 1337 O O . PHE A 1 167 ? -3.459 4.804 17.919 1.00 72.56 167 PHE A O 1
ATOM 1344 N N . ILE A 1 168 ? -2.541 5.302 15.933 1.00 70.88 168 ILE A N 1
ATOM 1345 C CA . ILE A 1 168 ? -3.356 4.338 15.178 1.00 70.88 168 ILE A CA 1
ATOM 1346 C C . ILE A 1 168 ? -2.983 2.900 15.502 1.00 70.88 168 ILE A C 1
ATOM 1348 O O . ILE A 1 168 ? -3.877 2.083 15.703 1.00 70.88 168 ILE A O 1
ATOM 1352 N N . LEU A 1 169 ? -1.688 2.588 15.592 1.00 71.81 169 LEU A N 1
ATOM 1353 C CA . LEU A 1 169 ? -1.220 1.262 15.996 1.00 71.81 169 LEU A CA 1
ATOM 1354 C C . LEU A 1 169 ? -1.803 0.880 17.354 1.00 71.81 169 LEU A C 1
ATOM 1356 O O . LEU A 1 169 ? -2.432 -0.168 17.476 1.00 71.81 169 LEU A O 1
ATOM 1360 N N . ASN A 1 170 ? -1.683 1.769 18.341 1.00 69.44 170 ASN A N 1
ATOM 1361 C CA . ASN A 1 170 ? -2.243 1.551 19.665 1.00 69.44 170 ASN A CA 1
ATOM 1362 C C . ASN A 1 170 ? -3.753 1.347 19.585 1.00 69.44 170 ASN A C 1
ATOM 1364 O O . ASN A 1 170 ? -4.256 0.424 20.207 1.00 69.44 170 ASN A O 1
ATOM 1368 N N . ARG A 1 171 ? -4.497 2.126 18.795 1.00 68.38 171 ARG A N 1
ATOM 1369 C CA . ARG A 1 171 ? -5.954 1.953 18.671 1.00 68.38 171 ARG A CA 1
ATOM 1370 C C . ARG A 1 171 ? -6.368 0.656 17.989 1.00 68.38 171 ARG A C 1
ATOM 1372 O O . ARG A 1 171 ? -7.311 0.028 18.462 1.00 68.38 171 ARG A O 1
ATOM 1379 N N . ILE A 1 172 ? -5.668 0.239 16.937 1.00 66.88 172 ILE A N 1
ATOM 1380 C CA . ILE A 1 172 ? -5.941 -1.042 16.278 1.00 66.88 172 ILE A CA 1
ATOM 1381 C C . ILE A 1 172 ? -5.660 -2.204 17.244 1.00 66.88 172 ILE A C 1
ATOM 1383 O O . ILE A 1 172 ? -6.451 -3.142 17.313 1.00 66.88 172 ILE A O 1
ATOM 1387 N N . LEU A 1 173 ? -4.575 -2.114 18.020 1.00 61.41 173 LEU A N 1
ATOM 1388 C CA . LEU A 1 173 ? -4.152 -3.151 18.963 1.00 61.41 173 LEU A CA 1
ATOM 1389 C C . LEU A 1 173 ? -4.974 -3.162 20.265 1.00 61.41 173 LEU A C 1
ATOM 1391 O O . LEU A 1 173 ? -5.229 -4.228 20.804 1.00 61.41 173 LEU A O 1
ATOM 1395 N N . THR A 1 174 ? -5.451 -2.010 20.755 1.00 57.41 174 THR A N 1
ATOM 1396 C CA . THR A 1 174 ? -6.165 -1.901 22.051 1.00 57.41 174 THR A CA 1
ATOM 1397 C C . THR A 1 174 ? -7.493 -2.670 22.066 1.00 57.41 174 THR A C 1
ATOM 1399 O O . THR A 1 174 ? -7.975 -3.038 23.133 1.00 57.41 174 THR A O 1
ATOM 1402 N N . TYR A 1 175 ? -8.099 -2.914 20.901 1.00 55.41 175 TYR A N 1
ATOM 1403 C CA . TYR A 1 175 ? -9.356 -3.664 20.785 1.00 55.41 175 TYR A CA 1
ATOM 1404 C C . TYR A 1 175 ? -9.171 -5.101 20.280 1.00 55.41 175 TYR A C 1
ATOM 1406 O O . TYR A 1 175 ? -10.162 -5.815 20.136 1.00 55.41 175 TYR A O 1
ATOM 1414 N N . GLY A 1 176 ? -7.931 -5.519 20.013 1.00 54.22 176 GLY A N 1
ATOM 1415 C CA . GLY A 1 176 ? -7.590 -6.907 19.728 1.00 54.22 176 GLY A CA 1
ATOM 1416 C C . GLY A 1 176 ? -7.156 -7.619 20.992 1.00 54.22 176 GLY A C 1
ATOM 1417 O O . GLY A 1 176 ? -6.250 -7.162 21.672 1.00 54.22 176 GLY A O 1
ATOM 1418 N N . GLU A 1 177 ? -7.798 -8.738 21.314 1.00 50.28 177 GLU A N 1
ATOM 1419 C CA . GLU A 1 177 ? -7.483 -9.493 22.535 1.00 50.28 177 GLU A CA 1
ATOM 1420 C C . GLU A 1 177 ? -6.124 -10.223 22.474 1.00 50.28 177 GLU A C 1
ATOM 1422 O O . GLU A 1 177 ? -5.656 -10.677 23.512 1.00 50.28 177 GLU A O 1
ATOM 1427 N N . ASP A 1 178 ? -5.447 -10.253 21.315 1.00 56.75 178 ASP A N 1
ATOM 1428 C CA . ASP A 1 178 ? -4.141 -10.899 21.126 1.00 56.75 178 ASP A CA 1
ATOM 1429 C C . ASP A 1 178 ? -3.140 -10.003 20.363 1.00 56.75 178 ASP A C 1
ATOM 1431 O O . ASP A 1 178 ? -3.468 -9.417 19.321 1.00 56.75 178 ASP A O 1
ATOM 1435 N N . GLU A 1 179 ? -1.886 -9.958 20.839 1.00 51.44 179 GLU A N 1
ATOM 1436 C CA . GLU A 1 179 ? -0.741 -9.281 20.192 1.00 51.44 179 GLU A CA 1
ATOM 1437 C C . GLU A 1 179 ? -0.453 -9.817 18.771 1.00 51.44 179 GLU A C 1
ATOM 1439 O O . GLU A 1 179 ? 0.094 -9.096 17.938 1.00 51.44 179 GLU A O 1
ATOM 1444 N N . ASP A 1 180 ? -0.910 -11.034 18.449 1.00 52.75 180 ASP A N 1
ATOM 1445 C CA . ASP A 1 180 ? -0.774 -11.675 17.130 1.00 52.75 180 ASP A CA 1
ATOM 1446 C C . ASP A 1 180 ? -1.834 -11.221 16.097 1.00 52.75 180 ASP A C 1
ATOM 1448 O O . ASP A 1 180 ? -1.888 -11.717 14.968 1.00 52.75 180 ASP A O 1
ATOM 1452 N N . SER A 1 181 ? -2.721 -10.285 16.453 1.00 65.25 181 SER A N 1
ATOM 1453 C CA . SER A 1 181 ? -3.873 -9.926 15.612 1.00 65.25 181 SER A CA 1
ATOM 1454 C C . SER A 1 181 ? -3.543 -9.040 14.402 1.00 65.25 181 SER A C 1
ATOM 1456 O O . SER A 1 181 ? -4.260 -9.113 13.396 1.00 65.25 181 SER A O 1
ATOM 1458 N N . LEU A 1 182 ? -2.457 -8.257 14.447 1.00 74.50 182 LEU A N 1
ATOM 1459 C CA . LEU A 1 182 ? -2.083 -7.309 13.393 1.00 74.50 182 LEU A CA 1
ATOM 1460 C C . LEU A 1 182 ? -0.603 -7.426 13.007 1.00 74.50 182 LEU A C 1
ATOM 1462 O O . LEU A 1 182 ? 0.289 -7.172 13.810 1.00 74.50 182 LEU A O 1
ATOM 1466 N N . ILE A 1 183 ? -0.334 -7.727 11.737 1.00 80.38 183 ILE A N 1
ATOM 1467 C CA . ILE A 1 183 ? 1.029 -7.850 11.213 1.00 80.38 183 ILE A CA 1
ATOM 1468 C C . ILE A 1 183 ? 1.439 -6.531 10.562 1.00 80.38 183 ILE A C 1
ATOM 1470 O O . ILE A 1 183 ? 0.907 -6.131 9.521 1.00 80.38 183 ILE A O 1
ATOM 1474 N N . LEU A 1 184 ? 2.412 -5.859 11.174 1.00 81.25 184 LEU A N 1
ATOM 1475 C CA . LEU A 1 184 ? 2.947 -4.596 10.689 1.00 81.25 184 LEU A CA 1
ATOM 1476 C C . LEU A 1 184 ? 4.035 -4.814 9.629 1.00 81.25 184 LEU A C 1
ATOM 1478 O O . LEU A 1 184 ? 5.047 -5.463 9.881 1.00 81.25 184 LEU A O 1
ATOM 1482 N N . ASN A 1 185 ? 3.857 -4.207 8.458 1.00 83.44 185 ASN A N 1
ATOM 1483 C CA . ASN A 1 185 ? 4.864 -4.127 7.405 1.00 83.44 185 ASN A CA 1
ATOM 1484 C C . ASN A 1 185 ? 5.200 -2.645 7.197 1.00 83.44 185 ASN A C 1
ATOM 1486 O O . ASN A 1 185 ? 4.378 -1.885 6.681 1.00 83.44 185 ASN A O 1
ATOM 1490 N N . ASN A 1 186 ? 6.395 -2.232 7.618 1.00 79.50 186 ASN A N 1
ATOM 1491 C CA . ASN A 1 186 ? 6.874 -0.868 7.427 1.00 79.50 186 ASN A CA 1
ATOM 1492 C C . ASN A 1 186 ? 7.804 -0.811 6.214 1.00 79.50 186 ASN A C 1
ATOM 1494 O O . ASN A 1 186 ? 8.804 -1.530 6.161 1.00 79.50 186 ASN A O 1
ATOM 1498 N N . PHE A 1 187 ? 7.483 0.042 5.247 1.00 79.44 187 PHE A N 1
ATOM 1499 C CA . PHE A 1 187 ? 8.330 0.254 4.081 1.00 79.44 187 PHE A CA 1
ATOM 1500 C C . PHE A 1 187 ? 9.195 1.477 4.352 1.00 79.44 187 PHE A C 1
ATOM 1502 O O . PHE A 1 187 ? 8.667 2.569 4.516 1.00 79.44 187 PHE A O 1
ATOM 1509 N N . VAL A 1 188 ? 10.516 1.320 4.374 1.00 75.94 188 VAL A N 1
ATOM 1510 C CA . VAL A 1 188 ? 11.474 2.417 4.587 1.00 75.94 188 VAL A CA 1
ATOM 1511 C C . VAL A 1 188 ? 12.581 2.290 3.551 1.00 75.94 188 VAL A C 1
ATOM 1513 O O . VAL A 1 188 ? 13.113 1.200 3.330 1.00 75.94 188 VAL A O 1
ATOM 1516 N N . VAL A 1 189 ? 12.907 3.392 2.876 1.00 74.31 189 VAL A N 1
ATOM 1517 C CA . VAL A 1 189 ? 14.012 3.402 1.910 1.00 74.31 189 VAL A CA 1
ATOM 1518 C C . VAL A 1 189 ? 15.328 3.404 2.687 1.00 74.31 189 VAL A C 1
ATOM 1520 O O . VAL A 1 189 ? 15.527 4.245 3.559 1.00 74.31 189 VAL A O 1
ATOM 1523 N N . ARG A 1 190 ? 16.231 2.469 2.382 1.00 72.25 190 ARG A N 1
ATOM 1524 C CA . ARG A 1 190 ? 17.552 2.411 3.027 1.00 72.25 190 ARG A CA 1
ATOM 1525 C C . ARG A 1 190 ? 18.392 3.637 2.687 1.00 72.25 190 ARG A C 1
ATOM 1527 O O . ARG A 1 190 ? 18.321 4.133 1.563 1.00 72.25 190 ARG A O 1
ATOM 1534 N N . ASN A 1 191 ? 19.216 4.058 3.636 1.00 71.69 191 ASN A N 1
ATOM 1535 C CA . ASN A 1 191 ? 20.052 5.251 3.593 1.00 71.69 191 ASN A CA 1
ATOM 1536 C C . ASN A 1 191 ? 19.248 6.517 3.260 1.00 71.69 191 ASN A C 1
ATOM 1538 O O . ASN A 1 191 ? 19.744 7.417 2.586 1.00 71.69 191 ASN A O 1
ATOM 1542 N N . SER A 1 192 ? 17.982 6.568 3.683 1.00 73.81 192 SER A N 1
ATOM 1543 C CA . SER A 1 192 ? 17.125 7.733 3.478 1.00 73.81 192 SER A CA 1
ATOM 1544 C C . SER A 1 192 ? 16.912 8.492 4.779 1.00 73.81 192 SER A C 1
ATOM 1546 O O . SER A 1 192 ? 17.045 7.950 5.874 1.00 73.81 192 SER A O 1
ATOM 1548 N N . VAL A 1 193 ? 16.504 9.751 4.646 1.00 72.50 193 VAL A N 1
ATOM 1549 C CA . VAL A 1 193 ? 16.089 10.585 5.778 1.00 72.50 193 VAL A CA 1
ATOM 1550 C C . VAL A 1 193 ? 14.987 9.898 6.593 1.00 72.50 193 VAL A C 1
ATOM 1552 O O . VAL A 1 193 ? 15.008 9.951 7.812 1.00 72.50 193 VAL A O 1
ATOM 1555 N N . GLU A 1 194 ? 14.077 9.169 5.948 1.00 70.94 194 GLU A N 1
ATOM 1556 C CA . GLU A 1 194 ? 13.015 8.422 6.627 1.00 70.94 194 GLU A CA 1
ATOM 1557 C C . GLU A 1 194 ? 13.545 7.288 7.518 1.00 70.94 194 GLU A C 1
ATOM 1559 O O . GLU A 1 194 ? 12.986 7.039 8.584 1.00 70.94 194 GLU A O 1
ATOM 1564 N N . GLU A 1 195 ? 14.631 6.620 7.119 1.00 74.50 195 GLU A N 1
ATOM 1565 C CA . GLU A 1 195 ? 15.294 5.620 7.966 1.00 74.50 195 GLU A CA 1
ATOM 1566 C C . GLU A 1 195 ? 15.918 6.270 9.198 1.00 74.50 195 GLU A C 1
ATOM 1568 O O . GLU A 1 195 ? 15.811 5.731 10.297 1.00 74.50 195 GLU A O 1
ATOM 1573 N N . VAL A 1 196 ? 16.512 7.454 9.033 1.00 71.75 196 VAL A N 1
ATOM 1574 C CA . VAL A 1 196 ? 17.053 8.227 10.154 1.00 71.75 196 VAL A CA 1
ATOM 1575 C C . VAL A 1 196 ? 15.930 8.627 11.112 1.00 71.75 196 VAL A C 1
ATOM 1577 O O . VAL A 1 196 ? 16.025 8.293 12.288 1.00 71.75 196 VAL A O 1
ATOM 1580 N N . ILE A 1 197 ? 14.839 9.226 10.613 1.00 69.50 197 ILE A N 1
ATOM 1581 C CA . ILE A 1 197 ? 13.658 9.595 11.419 1.00 69.50 197 ILE A CA 1
ATOM 1582 C C . ILE A 1 197 ? 13.105 8.375 12.168 1.00 69.50 197 ILE A C 1
ATOM 1584 O O . ILE A 1 197 ? 12.848 8.431 13.371 1.00 69.50 197 ILE A O 1
ATOM 1588 N N . GLY A 1 198 ? 12.933 7.253 11.463 1.00 67.38 198 GLY A N 1
ATOM 1589 C CA . GLY A 1 198 ? 12.403 6.024 12.045 1.00 67.38 198 GLY A CA 1
ATOM 1590 C C . GLY A 1 198 ? 13.304 5.421 13.125 1.00 67.38 198 GLY A C 1
ATOM 1591 O O . GLY A 1 198 ? 12.790 4.830 14.073 1.00 67.38 198 GLY A O 1
ATOM 1592 N N . ASN A 1 199 ? 14.624 5.579 13.003 1.00 68.38 199 ASN A N 1
ATOM 1593 C CA . ASN A 1 199 ? 15.596 5.067 13.969 1.00 68.38 199 ASN A CA 1
ATOM 1594 C C . ASN A 1 199 ? 15.793 5.995 15.174 1.00 68.38 199 ASN A C 1
ATOM 1596 O O . ASN A 1 199 ? 16.082 5.505 16.266 1.00 68.38 199 ASN A O 1
ATOM 1600 N N . THR A 1 200 ? 15.660 7.312 15.000 1.00 67.69 200 THR A N 1
ATOM 1601 C CA . THR A 1 200 ? 15.842 8.280 16.091 1.00 67.69 200 THR A CA 1
ATOM 1602 C C . THR A 1 200 ? 14.560 8.531 16.882 1.00 67.69 200 THR A C 1
ATOM 1604 O O . THR A 1 200 ? 14.652 8.978 18.022 1.00 67.69 200 THR A O 1
ATOM 1607 N N . ASN A 1 201 ? 13.380 8.202 16.331 1.00 59.38 201 ASN A N 1
ATOM 1608 C CA . ASN A 1 201 ? 12.069 8.567 16.894 1.00 59.38 201 ASN A CA 1
ATOM 1609 C C . ASN A 1 201 ? 11.934 10.080 17.166 1.00 59.38 201 ASN A C 1
ATOM 1611 O O . ASN A 1 201 ? 11.135 10.488 18.007 1.00 59.38 201 ASN A O 1
ATOM 1615 N N . GLU A 1 202 ? 12.716 10.913 16.478 1.00 61.38 202 GLU A N 1
ATOM 1616 C CA . GLU A 1 202 ? 12.649 12.365 16.615 1.00 61.38 202 GLU A CA 1
ATOM 1617 C C . GLU A 1 202 ? 11.675 12.950 15.588 1.00 61.38 202 GLU A C 1
ATOM 1619 O O . GLU A 1 202 ? 11.724 12.623 14.399 1.00 61.38 202 GLU A O 1
ATOM 1624 N N . ASP A 1 203 ? 10.802 13.848 16.047 1.00 59.94 203 ASP A N 1
ATOM 1625 C CA . ASP A 1 203 ? 9.966 14.657 15.166 1.00 59.94 203 ASP A CA 1
ATOM 1626 C C . ASP A 1 203 ? 10.791 15.833 14.639 1.00 59.94 203 ASP A C 1
ATOM 1628 O O . ASP A 1 203 ? 11.029 16.828 15.329 1.00 59.94 203 ASP A O 1
ATOM 1632 N N . TYR A 1 204 ? 11.246 15.722 13.395 1.00 59.22 204 TYR A N 1
ATOM 1633 C CA . TYR A 1 204 ? 11.941 16.817 12.731 1.00 59.22 204 TYR A CA 1
ATOM 1634 C C . TYR A 1 204 ? 10.932 17.800 12.141 1.00 59.22 204 TYR A C 1
ATOM 1636 O O . TYR A 1 204 ? 10.006 17.421 11.421 1.00 59.22 204 TYR A O 1
ATOM 1644 N N . THR A 1 205 ? 11.132 19.091 12.402 1.00 62.19 205 THR A N 1
ATOM 1645 C CA . THR A 1 205 ? 10.389 20.141 11.701 1.00 62.19 205 THR A CA 1
ATOM 1646 C C . THR A 1 205 ? 10.808 20.185 10.230 1.00 62.19 205 THR A C 1
ATOM 1648 O O . THR A 1 205 ? 11.912 19.771 9.867 1.00 62.19 205 THR A O 1
ATOM 1651 N N . ALA A 1 206 ? 9.945 20.726 9.365 1.00 59.66 206 ALA A N 1
ATOM 1652 C CA . ALA A 1 206 ? 10.256 20.891 7.943 1.00 59.66 206 ALA A CA 1
ATOM 1653 C C . ALA A 1 206 ? 11.541 21.716 7.702 1.00 59.66 206 ALA A C 1
ATOM 1655 O O . ALA A 1 206 ? 12.267 21.442 6.750 1.00 59.66 206 ALA A O 1
ATOM 1656 N N . GLU A 1 207 ? 11.852 22.681 8.578 1.00 62.16 207 GLU A N 1
ATOM 1657 C CA . GLU A 1 207 ? 13.090 23.475 8.529 1.00 62.16 207 GLU A CA 1
ATOM 1658 C C . GLU A 1 207 ? 14.333 22.633 8.840 1.00 62.16 207 GLU A C 1
ATOM 1660 O O . GLU A 1 207 ? 15.289 22.658 8.068 1.00 62.16 207 GLU A O 1
ATOM 1665 N N . VAL A 1 208 ? 14.306 21.825 9.906 1.00 64.44 208 VAL A N 1
ATOM 1666 C CA . VAL A 1 208 ? 15.441 20.956 10.265 1.00 64.44 208 VAL A CA 1
ATOM 1667 C C . VAL A 1 208 ? 15.648 19.870 9.206 1.00 64.44 208 VAL A C 1
ATOM 1669 O O . VAL A 1 208 ? 16.777 19.571 8.825 1.00 64.44 208 VAL A O 1
ATOM 1672 N N . LEU A 1 209 ? 14.561 19.323 8.656 1.00 65.25 209 LEU A N 1
ATOM 1673 C CA . LEU A 1 209 ? 14.612 18.402 7.519 1.00 65.25 209 LEU A CA 1
ATOM 1674 C C . LEU A 1 209 ? 15.264 19.036 6.289 1.00 65.25 209 LEU A C 1
ATOM 1676 O O . LEU A 1 209 ? 16.091 18.401 5.633 1.00 65.25 209 LEU A O 1
ATOM 1680 N N . HIS A 1 210 ? 14.921 20.288 5.986 1.00 64.25 210 HIS A N 1
ATOM 1681 C CA . HIS A 1 210 ? 15.511 21.020 4.872 1.00 64.25 210 HIS A CA 1
ATOM 1682 C C . HIS A 1 210 ? 17.011 21.269 5.078 1.00 64.25 210 HIS A C 1
ATOM 1684 O O . HIS A 1 210 ? 17.792 21.086 4.142 1.00 64.25 210 HIS A O 1
ATOM 1690 N N . GLU A 1 211 ? 17.434 21.617 6.295 1.00 66.25 211 GLU A N 1
ATOM 1691 C CA . GLU A 1 211 ? 18.853 21.758 6.639 1.00 66.25 211 GLU A CA 1
ATOM 1692 C C . GLU A 1 211 ? 19.609 20.434 6.503 1.00 66.25 211 GLU A C 1
ATOM 1694 O O . GLU A 1 211 ? 20.656 20.402 5.859 1.00 66.25 211 GLU A O 1
ATOM 1699 N N . ILE A 1 212 ? 19.063 19.329 7.022 1.00 66.62 212 ILE A N 1
ATOM 1700 C CA . ILE A 1 212 ? 19.673 17.996 6.903 1.00 66.62 212 ILE A CA 1
ATOM 1701 C C . ILE A 1 212 ? 19.831 17.603 5.432 1.00 66.62 212 ILE A C 1
ATOM 1703 O O . ILE A 1 212 ? 20.906 17.158 5.039 1.00 66.62 212 ILE A O 1
ATOM 1707 N N . ILE A 1 213 ? 18.799 17.797 4.602 1.00 68.38 213 ILE A N 1
ATOM 1708 C CA . ILE A 1 213 ? 18.860 17.503 3.160 1.00 68.38 213 ILE A CA 1
ATOM 1709 C C . ILE A 1 213 ? 19.908 18.383 2.475 1.00 68.38 213 ILE A C 1
ATOM 1711 O O . ILE A 1 213 ? 20.686 17.897 1.654 1.00 68.38 213 ILE A O 1
ATOM 1715 N N . THR A 1 214 ? 19.957 19.666 2.831 1.00 68.25 214 THR A N 1
ATOM 1716 C CA . THR A 1 214 ? 20.932 20.610 2.281 1.00 68.25 214 THR A CA 1
ATOM 1717 C C . THR A 1 214 ? 22.351 20.180 2.636 1.00 68.25 214 THR A C 1
ATOM 1719 O O . THR A 1 214 ? 23.193 20.071 1.750 1.00 68.25 214 THR A O 1
ATOM 1722 N N . ILE A 1 215 ? 22.618 19.846 3.898 1.00 70.19 215 ILE A N 1
ATOM 1723 C CA . ILE A 1 215 ? 23.930 19.371 4.348 1.00 70.19 215 ILE A CA 1
ATOM 1724 C C . ILE A 1 215 ? 24.279 18.033 3.688 1.00 70.19 215 ILE A C 1
ATOM 1726 O O . ILE A 1 215 ? 25.383 17.888 3.173 1.00 70.19 215 ILE A O 1
ATOM 1730 N N . ALA A 1 216 ? 23.341 17.086 3.628 1.00 61.09 216 ALA A N 1
ATOM 1731 C CA . ALA A 1 216 ? 23.541 15.797 2.969 1.00 61.09 216 ALA A CA 1
ATOM 1732 C C . ALA A 1 216 ? 23.875 15.954 1.476 1.00 61.09 216 ALA A C 1
ATOM 1734 O O . ALA A 1 216 ? 24.710 15.220 0.962 1.00 61.09 216 ALA A O 1
ATOM 1735 N N . SER A 1 217 ? 23.293 16.946 0.792 1.00 65.44 217 SER A N 1
ATOM 1736 C CA . SER A 1 217 ? 23.608 17.250 -0.613 1.00 65.44 217 SER A CA 1
ATOM 1737 C C . SER A 1 217 ? 25.010 17.837 -0.831 1.00 65.44 217 SER A C 1
ATOM 1739 O O . SER A 1 217 ? 25.529 17.795 -1.945 1.00 65.44 217 SER A O 1
ATOM 1741 N N . LEU A 1 218 ? 25.617 18.392 0.225 1.00 66.75 218 LEU A N 1
ATOM 1742 C CA . LEU A 1 218 ? 26.968 18.960 0.214 1.00 66.75 218 LEU A CA 1
ATOM 1743 C C . LEU A 1 218 ? 28.041 17.930 0.580 1.00 66.75 218 LEU A C 1
ATOM 1745 O O . LEU A 1 218 ? 29.230 18.196 0.389 1.00 66.75 218 LEU A O 1
ATOM 1749 N N . LEU A 1 219 ? 27.643 16.777 1.121 1.00 58.53 219 LEU A N 1
ATOM 1750 C CA . LEU A 1 219 ? 28.562 15.687 1.399 1.00 58.53 219 LEU A CA 1
ATOM 1751 C C . LEU A 1 219 ? 28.931 14.976 0.084 1.00 58.53 219 LEU A C 1
ATOM 1753 O O . LEU A 1 219 ? 28.085 14.831 -0.803 1.00 58.53 219 LEU A O 1
ATOM 1757 N N . PRO A 1 220 ? 30.198 14.551 -0.079 1.00 58.31 220 PRO A N 1
ATOM 1758 C CA . PRO A 1 220 ? 30.570 13.685 -1.187 1.00 58.31 220 PRO A CA 1
ATOM 1759 C C . PRO A 1 220 ? 29.697 12.425 -1.174 1.00 58.31 220 PRO A C 1
ATOM 1761 O O . PRO A 1 220 ? 29.260 11.987 -0.118 1.00 58.31 220 PRO A O 1
ATOM 1764 N N . ALA A 1 221 ? 29.453 11.843 -2.349 1.00 54.84 221 ALA A N 1
ATOM 1765 C CA . ALA A 1 221 ? 28.537 10.712 -2.536 1.00 54.84 221 ALA A CA 1
ATOM 1766 C C . ALA A 1 221 ? 28.946 9.397 -1.825 1.00 54.84 221 ALA A C 1
ATOM 1768 O O . ALA A 1 221 ? 28.298 8.376 -2.051 1.00 54.84 221 ALA A O 1
ATOM 1769 N N . GLU A 1 222 ? 30.023 9.416 -1.032 1.00 42.03 222 GLU A N 1
ATOM 1770 C CA . GLU A 1 222 ? 30.557 8.280 -0.267 1.00 42.03 222 GLU A CA 1
ATOM 1771 C C . GLU A 1 222 ? 29.988 8.224 1.154 1.00 42.03 222 GLU A C 1
ATOM 1773 O O . GLU A 1 222 ? 30.012 9.264 1.852 1.00 42.03 222 GLU A O 1
#

Organism: Trifolium pratense (NCBI:txid57577)

Foldseek 3Di:
DDDDPPLFPDDPPPADQDDQDPVRDTGGPVSQCCCLPPPDLCVPFRADPPQRDTQNQGDPDPLLVVLLSVVNCVVVVPPCLLAAEEEEEAPDPVVLVNNVVSCVSVVQDEAEQDDPDDLVSVVVCSVDSRRYYYYYLVSDDPPRADEGAAPYEYEYGPDPLLVSVVVVVCRRVVPDPDPRRYHYDYRDDPPDPRVVCVVVVDDDDPVNVVVVVVVVVVDPPD

Secondary structure (DSSP, 8-state):
----S-SSSS--SSS---EE-TTS-EE-HHHHHHHHHHT-S-TTSPPPTTT-EETTEE---HHHHHHHHHHHHHHHT---TT--EEEEE-S-HHHHHHHHHHHHHTT--EEEP-TT--HHHHHHHHHSS--EEEEEGGG--TT----PPTTEEEEE-TT--HHHHHHHHHHHHHT-SSGGGEEEEE---TTSHHHHHHHH-----HHHHHHHHHHHHHS---

Sequence (222 aa):
MMMENRLCAGPCMGNPVNTLLSCNHESCFSCVDAFNQYLDPFPNHPMCPTCFEFHDFLVQSNKFLQVLHRVDQLLMLGCFKSSKIIVLHDDCHLIHHYLHSALNALNIHFFSYGEESNSNSVRTFIESDTRTILMPIGALTENDRFYFPPNSQLLLTFAVNTEKKNFILNRILTYGEDEDSLILNNFVVRNSVEEVIGNTNEDYTAEVLHEIITIASLLPAE

pLDDT: mean 72.01, std 13.68, range [23.78, 93.06]

Radius of gyration: 20.09 Å; chains: 1; bounding box: 50×41×56 Å